Protein AF-A0A2G4IY01-F1 (afdb_monomer_lite)

pLDDT: mean 85.07, std 17.4, range [40.5, 98.69]

Foldseek 3Di:
DDDDDDDDDDDDDPPDPPPPVVVVVVVVVVVVPDPPPPPPAFDDPVVLVVVLQQQWFWWAFQPPRDIDIGGNVPAWFADPVPLGITAQKKFQQPQPQPQADPVRGTRIDGDDQQQWHRDPVRGIHGDVVRNVVDDPDLLADPRVVVVDDPVPDDPVVSVVRNVRIDGDDDPVSVVVNVVSVVSVVSNVVVCVVCVVVDPPDDPDDD

Sequence (206 aa):
MNTTLHQPARLFSAACLVGGWLVVMLLLGGLLGCSQTAVPPPRTRDQIFAERLNLPALYLTAKTHKQVVAPGSKGLFVDEATGEVCWRALACRAPNCPGRGASGEPYLFTENDLSYFAKPDNSVGFDPKRAKQQPKQVDLCPKCNEILDPATETPTQGVQHSQWVQAYVLPESLARSQSLDAELRRRVTFDRQHQMQTTPVKGPPE

Radius of gyration: 34.44 Å; chains: 1; bounding box: 72×114×75 Å

Structure (mmCIF, N/CA/C/O backbone):
data_AF-A0A2G4IY01-F1
#
_entry.id   AF-A0A2G4IY01-F1
#
loop_
_atom_site.group_PDB
_atom_site.id
_atom_site.type_symbol
_atom_site.label_atom_id
_atom_site.label_alt_id
_atom_site.label_comp_id
_atom_site.label_asym_id
_atom_site.label_entity_id
_atom_site.label_seq_id
_atom_site.pdbx_PDB_ins_code
_atom_site.Cartn_x
_atom_site.Cartn_y
_atom_site.Cartn_z
_atom_site.occupancy
_atom_site.B_iso_or_equiv
_atom_site.auth_seq_id
_atom_site.auth_comp_id
_atom_site.auth_asym_id
_atom_site.auth_atom_id
_atom_site.pdbx_PDB_model_num
ATOM 1 N N . MET A 1 1 ? 30.187 -80.606 -30.289 1.00 49.50 1 MET A N 1
ATOM 2 C CA . MET A 1 1 ? 30.361 -80.827 -31.738 1.00 49.50 1 MET A CA 1
ATOM 3 C C . MET A 1 1 ? 29.474 -79.842 -32.479 1.00 49.50 1 MET A C 1
ATOM 5 O O . MET A 1 1 ? 28.273 -80.046 -32.520 1.00 49.50 1 MET A O 1
ATOM 9 N N . ASN A 1 2 ? 30.041 -78.743 -32.967 1.00 40.50 2 ASN A N 1
ATOM 10 C CA . ASN A 1 2 ? 29.717 -78.208 -34.283 1.00 40.50 2 ASN A CA 1
ATOM 11 C C . ASN A 1 2 ? 30.759 -77.156 -34.649 1.00 40.50 2 ASN A C 1
ATOM 13 O O . ASN A 1 2 ? 31.241 -76.393 -33.817 1.00 40.50 2 ASN A O 1
ATOM 17 N N . THR A 1 3 ? 31.165 -77.278 -35.895 1.00 50.84 3 THR A N 1
ATOM 18 C CA . THR A 1 3 ? 32.397 -76.826 -36.521 1.00 50.84 3 THR A CA 1
ATOM 19 C C . THR A 1 3 ? 32.176 -75.470 -37.198 1.00 50.84 3 THR A C 1
ATOM 21 O O . THR A 1 3 ? 31.036 -75.037 -37.343 1.00 50.84 3 THR A O 1
ATOM 24 N N . THR A 1 4 ? 33.263 -74.895 -37.728 1.00 45.91 4 THR A N 1
ATOM 25 C CA . THR A 1 4 ? 33.338 -73.878 -38.808 1.00 45.91 4 THR A CA 1
ATOM 26 C C . THR A 1 4 ? 33.059 -72.414 -38.420 1.00 45.91 4 THR A C 1
ATOM 28 O O . THR A 1 4 ? 32.187 -72.139 -37.615 1.00 45.91 4 THR A O 1
ATOM 31 N N . LEU A 1 5 ? 33.760 -71.396 -38.934 1.00 48.34 5 LEU A N 1
ATOM 32 C CA . LEU A 1 5 ? 34.831 -71.313 -39.935 1.00 48.34 5 LEU A CA 1
ATOM 33 C C . LEU A 1 5 ? 35.613 -70.003 -39.699 1.00 48.34 5 LEU A C 1
ATOM 35 O O . LEU A 1 5 ? 35.019 -68.968 -39.404 1.00 48.34 5 LEU A O 1
ATOM 39 N N . HIS A 1 6 ? 36.931 -70.041 -39.885 1.00 49.09 6 HIS A N 1
ATOM 40 C CA . HIS A 1 6 ? 37.782 -68.858 -40.015 1.00 49.09 6 HIS A CA 1
ATOM 41 C C . HIS A 1 6 ? 37.530 -68.124 -41.341 1.00 49.09 6 HIS A C 1
ATOM 43 O O . HIS A 1 6 ? 37.430 -68.760 -42.389 1.00 49.09 6 HIS A O 1
ATOM 49 N N . GLN A 1 7 ? 37.596 -66.792 -41.309 1.00 52.75 7 GLN A N 1
ATOM 50 C CA . GLN A 1 7 ? 37.936 -65.969 -42.472 1.00 52.75 7 GLN A CA 1
ATOM 51 C C . GLN A 1 7 ? 38.841 -64.801 -42.035 1.00 52.75 7 GLN A C 1
ATOM 53 O O . GLN A 1 7 ? 38.457 -64.050 -41.138 1.00 52.75 7 GLN A O 1
ATOM 58 N N . PRO A 1 8 ? 40.043 -64.641 -42.624 1.00 66.19 8 PRO A N 1
ATOM 59 C CA . PRO A 1 8 ? 40.889 -63.472 -42.420 1.00 66.19 8 PRO A CA 1
ATOM 60 C C . PRO A 1 8 ? 40.878 -62.519 -43.632 1.00 66.19 8 PRO A C 1
ATOM 62 O O . PRO A 1 8 ? 40.515 -62.899 -44.745 1.00 66.19 8 PRO A O 1
ATOM 65 N N . ALA A 1 9 ? 41.426 -61.321 -43.394 1.00 51.03 9 ALA A N 1
ATOM 66 C CA . ALA A 1 9 ? 41.715 -60.233 -44.338 1.00 51.03 9 ALA A CA 1
ATOM 67 C C . ALA A 1 9 ? 40.499 -59.335 -44.678 1.00 51.03 9 ALA A C 1
ATOM 69 O O . ALA A 1 9 ? 39.393 -59.807 -44.879 1.00 51.03 9 ALA A O 1
ATOM 70 N N . ARG A 1 10 ? 40.620 -58.007 -44.780 1.00 48.84 10 ARG A N 1
ATOM 71 C CA . ARG A 1 10 ? 41.709 -57.227 -45.381 1.00 48.84 10 ARG A CA 1
ATOM 72 C C . ARG A 1 10 ? 41.849 -55.856 -44.707 1.00 48.84 10 ARG A C 1
ATOM 74 O O . ARG A 1 10 ? 40.867 -55.144 -44.529 1.00 48.84 10 ARG A O 1
ATOM 81 N N . LEU A 1 11 ? 43.091 -55.482 -44.405 1.00 53.94 11 LEU A N 1
ATOM 82 C CA . LEU A 1 11 ? 43.501 -54.106 -44.118 1.00 53.94 11 LEU A CA 1
ATOM 83 C C . LEU A 1 11 ? 43.433 -53.290 -45.416 1.00 53.94 11 LEU A C 1
ATOM 85 O O . LEU A 1 11 ? 44.256 -53.484 -46.308 1.00 53.94 11 LEU A O 1
ATOM 89 N N . PHE A 1 12 ? 42.464 -52.381 -45.519 1.00 47.88 12 PHE A N 1
ATOM 90 C CA . PHE A 1 12 ? 42.494 -51.314 -46.516 1.00 47.88 12 PHE A CA 1
ATOM 91 C C . PHE A 1 12 ? 43.109 -50.064 -45.893 1.00 47.88 12 PHE A C 1
ATOM 93 O O . PHE A 1 12 ? 42.542 -49.430 -45.006 1.00 47.88 12 PHE A O 1
ATOM 100 N N . SER A 1 13 ? 44.307 -49.746 -46.377 1.00 53.62 13 SER A N 1
ATOM 101 C CA . SER A 1 13 ? 45.005 -48.491 -46.146 1.00 53.62 13 SER A CA 1
ATOM 102 C C . SER A 1 13 ? 44.251 -47.371 -46.869 1.00 53.62 13 SER A C 1
ATOM 104 O O . SER A 1 13 ? 44.221 -47.335 -48.097 1.00 53.62 13 SER A O 1
ATOM 106 N N . ALA A 1 14 ? 43.611 -46.482 -46.110 1.00 50.78 14 ALA A N 1
ATOM 107 C CA . ALA A 1 14 ? 42.937 -45.283 -46.612 1.00 50.78 14 ALA A CA 1
ATOM 108 C C . ALA A 1 14 ? 43.600 -44.019 -46.036 1.00 50.78 14 ALA A C 1
ATOM 110 O O . ALA A 1 14 ? 42.946 -43.126 -45.507 1.00 50.78 14 ALA A O 1
ATOM 111 N N . ALA A 1 15 ? 44.927 -43.948 -46.113 1.00 54.09 15 ALA A N 1
ATOM 112 C CA . ALA A 1 15 ? 45.677 -42.736 -45.821 1.00 54.09 15 ALA A CA 1
ATOM 113 C C . ALA A 1 15 ? 45.939 -41.995 -47.138 1.00 54.09 15 ALA A C 1
ATOM 115 O O . ALA A 1 15 ? 46.940 -42.279 -47.778 1.00 54.09 15 ALA A O 1
ATOM 116 N N . CYS A 1 16 ? 45.020 -41.114 -47.570 1.00 51.22 16 CYS A N 1
ATOM 117 C CA . CYS A 1 16 ? 45.339 -39.988 -48.479 1.00 51.22 16 CYS A CA 1
ATOM 118 C C . CYS A 1 16 ? 44.182 -39.014 -48.808 1.00 51.22 16 CYS A C 1
ATOM 120 O O . CYS A 1 16 ? 44.379 -38.119 -49.623 1.00 51.22 16 CYS A O 1
ATOM 122 N N . LEU A 1 17 ? 42.995 -39.108 -48.191 1.00 50.09 17 LEU A N 1
ATOM 123 C CA . LEU A 1 17 ? 41.853 -38.224 -48.518 1.00 50.09 17 LEU A CA 1
ATOM 124 C C . LEU A 1 17 ? 41.281 -37.443 -47.319 1.00 50.09 17 LEU A C 1
ATOM 126 O O . LEU A 1 17 ? 40.127 -37.036 -47.341 1.00 50.09 17 LEU A O 1
ATOM 130 N N . VAL A 1 18 ? 42.069 -37.207 -46.264 1.00 52.47 18 VAL A N 1
ATOM 131 C CA . VAL A 1 18 ? 41.585 -36.500 -45.052 1.00 52.47 18 VAL A CA 1
ATOM 132 C C . VAL A 1 18 ? 42.008 -35.017 -45.013 1.00 52.47 18 VAL A C 1
ATOM 134 O O . VAL A 1 18 ? 41.434 -34.226 -44.273 1.00 52.47 18 VAL A O 1
ATOM 137 N N . GLY A 1 19 ? 42.962 -34.591 -45.853 1.00 50.03 19 GLY A N 1
ATOM 138 C CA . GLY A 1 19 ? 43.521 -33.230 -45.795 1.00 50.03 19 GLY A CA 1
ATOM 139 C C . GLY A 1 19 ? 42.676 -32.126 -46.448 1.00 50.03 19 GLY A C 1
ATOM 140 O O . GLY A 1 19 ? 42.731 -30.982 -46.011 1.00 50.03 19 GLY A O 1
ATOM 141 N N . GLY A 1 20 ? 41.880 -32.444 -47.477 1.00 49.69 20 GLY A N 1
ATOM 142 C CA . GLY A 1 20 ? 41.134 -31.430 -48.243 1.00 49.69 20 GLY A CA 1
ATOM 143 C C . GLY A 1 20 ? 39.800 -31.008 -47.617 1.00 49.69 20 GLY A C 1
ATOM 144 O O . GLY A 1 20 ? 39.418 -29.843 -47.688 1.00 49.69 20 GLY A O 1
ATOM 145 N N . TRP A 1 21 ? 39.099 -31.934 -46.956 1.00 51.41 21 TRP A N 1
ATOM 146 C CA . TRP A 1 21 ? 37.766 -31.679 -46.390 1.00 51.41 21 TRP A CA 1
ATOM 147 C C . TRP A 1 21 ? 37.794 -30.836 -45.108 1.00 51.41 21 TRP A C 1
ATOM 149 O O . TRP A 1 21 ? 36.857 -30.085 -44.844 1.00 51.41 21 TRP A O 1
ATOM 159 N N . LEU A 1 22 ? 38.886 -30.902 -44.341 1.00 53.09 22 LEU A N 1
ATOM 160 C CA . LEU A 1 22 ? 39.046 -30.146 -43.096 1.00 53.09 22 LEU A CA 1
ATOM 161 C C . LEU A 1 22 ? 39.216 -28.637 -43.354 1.00 53.09 22 LEU A C 1
ATOM 163 O O . LEU A 1 22 ? 38.672 -27.825 -42.611 1.00 53.09 22 LEU A O 1
ATOM 167 N N . VAL A 1 23 ? 39.880 -28.258 -44.453 1.00 56.22 23 VAL A N 1
ATOM 168 C CA . VAL A 1 23 ? 40.052 -26.850 -44.859 1.00 56.22 23 VAL A CA 1
ATOM 169 C C . VAL A 1 23 ? 38.743 -26.255 -45.398 1.00 56.22 23 VAL A C 1
ATOM 171 O O . VAL A 1 23 ? 38.414 -25.113 -45.086 1.00 56.22 23 VAL A O 1
ATOM 174 N N . VAL A 1 24 ? 37.948 -27.036 -46.140 1.00 56.22 24 VAL A N 1
ATOM 175 C CA . VAL A 1 24 ? 36.640 -26.587 -46.657 1.00 56.22 24 VAL A CA 1
ATOM 176 C C . VAL A 1 24 ? 35.606 -26.434 -45.529 1.00 56.22 24 VAL A C 1
ATOM 178 O O . VAL A 1 24 ? 34.878 -25.444 -45.509 1.00 56.22 24 VAL A O 1
ATOM 181 N N . MET A 1 25 ? 35.583 -27.335 -44.539 1.00 56.03 25 MET A N 1
ATOM 182 C CA . MET A 1 25 ? 34.698 -27.209 -43.367 1.00 56.03 25 MET A CA 1
ATOM 183 C C . MET A 1 25 ? 35.079 -26.035 -42.443 1.00 56.03 25 MET A C 1
ATOM 185 O O . MET A 1 25 ? 34.190 -25.379 -41.901 1.00 56.03 25 MET A O 1
ATOM 189 N N . LEU A 1 26 ? 36.371 -25.706 -42.307 1.00 55.06 26 LEU A N 1
ATOM 190 C CA . LEU A 1 26 ? 36.831 -24.520 -41.565 1.00 55.06 26 LEU A CA 1
ATOM 191 C C . LEU A 1 26 ? 36.466 -23.198 -42.265 1.00 55.06 26 LEU A C 1
ATOM 193 O O . LEU A 1 26 ? 36.138 -22.226 -41.587 1.00 55.06 26 LEU A O 1
ATOM 197 N N . LEU A 1 27 ? 36.462 -23.160 -43.603 1.00 54.56 27 LEU A N 1
ATOM 198 C CA . LEU A 1 27 ? 36.065 -21.973 -44.372 1.00 54.56 27 LEU A CA 1
ATOM 199 C C . LEU A 1 27 ? 34.539 -21.769 -44.427 1.00 54.56 27 LEU A C 1
ATOM 201 O O . LEU A 1 27 ? 34.086 -20.627 -44.382 1.00 54.56 27 LEU A O 1
ATOM 205 N N . LEU A 1 28 ? 33.732 -22.838 -44.454 1.00 54.72 28 LEU A N 1
ATOM 206 C CA . LEU A 1 28 ? 32.264 -22.724 -44.388 1.00 54.72 28 LEU A CA 1
ATOM 207 C C . LEU A 1 28 ? 31.730 -22.458 -42.968 1.00 54.72 28 LEU A C 1
ATOM 209 O O . LEU A 1 28 ? 30.714 -21.779 -42.824 1.00 54.72 28 LEU A O 1
ATOM 213 N N . GLY A 1 29 ? 32.421 -22.914 -41.916 1.00 54.94 29 GLY A N 1
ATOM 214 C CA . GLY A 1 29 ? 32.045 -22.627 -40.524 1.00 54.94 29 GLY A CA 1
ATOM 215 C C . GLY A 1 29 ? 32.185 -21.150 -40.122 1.00 54.94 29 GLY A C 1
ATOM 216 O O . GLY A 1 29 ? 31.476 -20.691 -39.229 1.00 54.94 29 GLY A O 1
ATOM 217 N N . GLY A 1 30 ? 33.043 -20.384 -40.808 1.00 55.47 30 GLY A N 1
ATOM 218 C CA . GLY A 1 30 ? 33.237 -18.949 -40.564 1.00 55.47 30 GLY A CA 1
ATOM 219 C C . GLY A 1 30 ? 32.121 -18.045 -41.106 1.00 55.47 30 GLY A C 1
ATOM 220 O O . GLY A 1 30 ? 31.959 -16.931 -40.618 1.00 55.47 30 GLY A O 1
ATOM 221 N N . LEU A 1 31 ? 31.320 -18.518 -42.071 1.00 55.97 31 LEU A N 1
ATOM 222 C CA . LEU A 1 31 ? 30.225 -17.741 -42.679 1.00 55.97 31 LEU A CA 1
ATOM 223 C C . LEU A 1 31 ? 28.875 -17.909 -41.962 1.00 55.97 31 LEU A C 1
ATOM 225 O O . LEU A 1 31 ? 27.945 -17.153 -42.226 1.00 55.97 31 LEU A O 1
ATOM 229 N N . LEU A 1 32 ? 28.771 -18.861 -41.030 1.00 57.88 32 LEU A N 1
ATOM 230 C CA . LEU A 1 32 ? 27.622 -19.006 -40.124 1.00 57.88 32 LEU A CA 1
ATOM 231 C C . LEU A 1 32 ? 27.862 -18.322 -38.763 1.00 57.88 32 LEU A C 1
ATOM 233 O O . LEU A 1 32 ? 27.018 -18.384 -37.869 1.00 57.88 32 LEU A O 1
ATOM 237 N N . GLY A 1 33 ? 29.018 -17.671 -38.598 1.00 56.03 33 GLY A N 1
ATOM 238 C CA . GLY A 1 33 ? 29.401 -16.958 -37.388 1.00 56.03 33 GLY A CA 1
ATOM 239 C C . GLY A 1 33 ? 28.761 -15.575 -37.308 1.00 56.03 33 GLY A C 1
ATOM 240 O O . GLY A 1 33 ? 29.030 -14.705 -38.129 1.00 56.03 33 GLY A O 1
ATOM 241 N N . CYS A 1 34 ? 27.980 -15.366 -36.248 1.00 59.72 34 CYS A N 1
ATOM 242 C CA . CYS A 1 34 ? 27.470 -14.076 -35.786 1.00 59.72 34 CYS A CA 1
ATOM 243 C C . CYS A 1 34 ? 26.318 -13.473 -36.601 1.00 59.72 34 CYS A C 1
ATOM 245 O O . CYS A 1 34 ? 26.318 -12.278 -36.896 1.00 59.72 34 CYS A O 1
ATOM 247 N N . SER A 1 35 ? 25.230 -14.228 -36.795 1.00 58.38 35 SER A N 1
ATOM 248 C CA . SER A 1 35 ? 23.922 -13.583 -36.650 1.00 58.38 35 SER A CA 1
ATOM 249 C C . SER A 1 35 ? 23.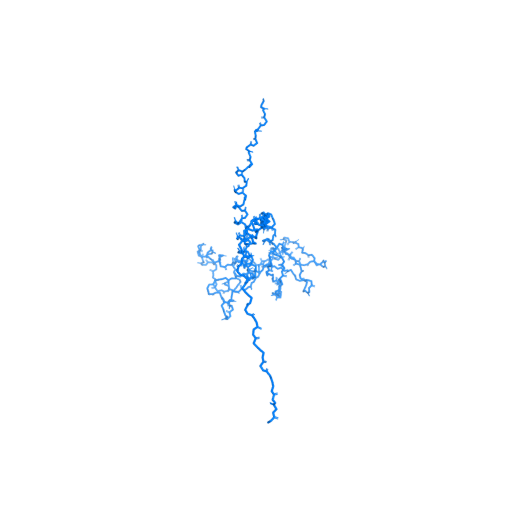850 -13.087 -35.205 1.00 58.38 35 SER A C 1
ATOM 251 O O . SER A 1 35 ? 23.478 -13.839 -34.304 1.00 58.38 35 SER A O 1
ATOM 253 N N . GLN A 1 36 ? 24.317 -11.859 -34.962 1.00 62.16 36 GLN A N 1
ATOM 254 C CA . GLN A 1 36 ? 24.047 -11.138 -33.730 1.00 62.16 36 GLN A CA 1
ATOM 255 C C . GLN A 1 36 ? 22.530 -11.174 -33.583 1.00 62.16 36 GLN A C 1
ATOM 257 O O . GLN A 1 36 ? 21.823 -10.442 -34.272 1.00 62.16 36 GLN A O 1
ATOM 262 N N . THR A 1 37 ? 22.013 -12.090 -32.764 1.00 60.25 37 THR A N 1
ATOM 263 C CA . THR A 1 37 ? 20.629 -12.041 -32.318 1.00 60.25 37 THR A CA 1
ATOM 264 C C . THR A 1 37 ? 20.522 -10.714 -31.608 1.00 60.25 37 THR A C 1
ATOM 266 O O . THR A 1 37 ? 20.992 -10.583 -30.476 1.00 60.25 37 THR A O 1
ATOM 269 N N . ALA A 1 38 ? 20.043 -9.709 -32.342 1.00 73.62 38 ALA A N 1
ATOM 270 C CA . ALA A 1 38 ? 19.909 -8.354 -31.864 1.00 73.62 38 ALA A CA 1
ATOM 271 C C . ALA A 1 38 ? 19.102 -8.452 -30.577 1.00 73.62 38 ALA A C 1
ATOM 273 O O . ALA A 1 38 ? 17.935 -8.848 -30.600 1.00 73.62 38 ALA A O 1
ATOM 274 N N . VAL A 1 39 ? 19.767 -8.207 -29.447 1.00 77.38 39 VAL A N 1
ATOM 275 C CA . VAL A 1 39 ? 19.099 -8.209 -28.152 1.00 77.38 39 VAL A CA 1
ATOM 276 C C . VAL A 1 39 ? 17.986 -7.176 -28.285 1.00 77.38 39 VAL A C 1
ATOM 278 O O . VAL A 1 39 ? 18.289 -6.026 -28.623 1.00 77.38 39 VAL A O 1
ATOM 281 N N . PRO A 1 40 ? 16.711 -7.566 -28.110 1.00 84.94 40 PRO A N 1
ATOM 282 C CA . PRO A 1 40 ? 15.622 -6.627 -28.282 1.00 84.94 40 PRO A CA 1
ATOM 283 C C . PRO A 1 40 ? 15.844 -5.441 -27.337 1.00 84.94 40 PRO A C 1
ATOM 285 O O . PRO A 1 40 ? 16.354 -5.631 -26.223 1.00 84.94 40 PRO A O 1
ATOM 288 N N . PRO A 1 41 ? 15.494 -4.217 -27.762 1.00 86.81 41 PRO A N 1
ATOM 289 C CA . PRO A 1 41 ? 15.677 -3.049 -26.921 1.00 86.81 41 PRO A CA 1
ATOM 290 C C . PRO A 1 41 ? 14.939 -3.248 -25.589 1.00 86.81 41 PRO A C 1
ATOM 292 O O . PRO A 1 41 ? 13.856 -3.845 -25.559 1.00 86.81 41 PRO A O 1
ATOM 295 N N . PRO A 1 42 ? 15.498 -2.758 -24.469 1.00 92.50 42 PRO A N 1
ATOM 296 C CA . PRO A 1 42 ? 14.820 -2.843 -23.187 1.00 92.50 42 PRO A CA 1
ATOM 297 C C . PRO A 1 42 ? 13.477 -2.106 -23.246 1.00 92.50 42 PRO A C 1
ATOM 299 O O . PRO A 1 42 ? 13.337 -1.091 -23.942 1.00 92.50 42 PRO A O 1
ATOM 302 N N . ARG A 1 43 ? 12.511 -2.585 -22.453 1.00 96.50 43 ARG A N 1
ATOM 303 C CA . ARG A 1 43 ? 11.199 -1.943 -22.280 1.00 96.50 43 ARG A CA 1
ATOM 304 C C . ARG A 1 43 ? 11.330 -0.449 -22.001 1.00 96.50 43 ARG A C 1
ATOM 306 O O . ARG A 1 43 ? 12.332 0.019 -21.450 1.00 96.50 43 ARG A O 1
ATOM 313 N N . THR A 1 44 ? 10.316 0.314 -22.395 1.00 96.25 44 THR A N 1
ATOM 314 C CA . THR A 1 44 ? 10.304 1.759 -22.150 1.00 96.25 44 THR A CA 1
ATOM 315 C C . THR A 1 44 ? 10.145 2.066 -20.666 1.00 96.25 44 THR A C 1
ATOM 317 O O . THR A 1 44 ? 9.623 1.259 -19.894 1.00 96.25 44 THR A O 1
ATOM 320 N N . ARG A 1 45 ? 10.598 3.258 -20.257 1.00 96.69 45 ARG A N 1
ATOM 321 C CA . ARG A 1 45 ? 10.413 3.747 -18.883 1.00 96.69 45 ARG A CA 1
ATOM 322 C C . ARG A 1 45 ? 8.931 3.736 -18.498 1.00 96.69 45 ARG A C 1
ATOM 324 O O . ARG A 1 45 ? 8.598 3.259 -17.419 1.00 96.69 45 ARG A O 1
ATOM 331 N N . ASP A 1 46 ? 8.058 4.159 -19.409 1.00 96.88 46 ASP A N 1
ATOM 332 C CA . ASP A 1 46 ? 6.611 4.211 -19.184 1.00 96.88 46 ASP A CA 1
ATOM 333 C C . ASP A 1 46 ? 6.006 2.824 -18.964 1.00 96.88 46 ASP A C 1
ATOM 335 O O . ASP A 1 46 ? 5.205 2.652 -18.053 1.00 96.88 46 ASP A O 1
ATOM 339 N N . GLN A 1 47 ? 6.435 1.809 -19.724 1.00 97.94 47 GLN A N 1
ATOM 340 C CA . GLN A 1 47 ? 5.995 0.424 -19.511 1.00 97.94 47 GLN A CA 1
ATOM 341 C C . GLN A 1 47 ? 6.412 -0.097 -18.131 1.00 97.94 47 GLN A C 1
ATOM 343 O O . GLN A 1 47 ? 5.618 -0.738 -17.444 1.00 97.94 47 GLN A O 1
ATOM 348 N N . ILE A 1 48 ? 7.646 0.197 -17.710 1.00 98.25 48 ILE A N 1
ATOM 349 C CA . ILE A 1 48 ? 8.168 -0.217 -16.402 1.00 98.25 48 ILE A CA 1
ATOM 350 C C . ILE A 1 48 ? 7.397 0.477 -15.270 1.00 98.25 48 ILE A C 1
ATOM 352 O O . ILE A 1 48 ? 7.017 -0.172 -14.295 1.00 98.25 48 ILE A O 1
ATOM 356 N N . PHE A 1 49 ? 7.127 1.780 -15.393 1.00 97.75 49 PHE A N 1
ATOM 357 C CA . PHE A 1 49 ? 6.358 2.522 -14.394 1.00 97.75 49 PHE A CA 1
ATOM 358 C C . PHE A 1 49 ? 4.886 2.109 -14.359 1.00 97.75 49 PHE A C 1
ATOM 360 O O . PHE A 1 49 ? 4.341 1.933 -13.270 1.00 97.75 49 PHE A O 1
ATOM 367 N N . ALA A 1 50 ? 4.262 1.892 -15.517 1.00 98.06 50 ALA A N 1
ATOM 368 C CA . ALA A 1 50 ? 2.892 1.402 -15.603 1.00 98.06 50 ALA A CA 1
ATOM 369 C C . ALA A 1 50 ? 2.751 0.039 -14.916 1.00 98.06 50 ALA A C 1
ATOM 371 O O . ALA A 1 50 ? 1.810 -0.164 -14.150 1.00 98.06 50 ALA A O 1
ATOM 372 N N . GLU A 1 51 ? 3.700 -0.879 -15.117 1.00 98.38 51 GLU A N 1
ATOM 373 C CA . GLU A 1 51 ? 3.691 -2.154 -14.399 1.00 98.38 51 GLU A CA 1
ATOM 374 C C . GLU A 1 51 ? 3.901 -1.956 -12.896 1.00 98.38 51 GLU A C 1
ATOM 376 O O . GLU A 1 51 ? 3.171 -2.540 -12.099 1.00 98.38 51 GLU A O 1
ATOM 381 N N . ARG A 1 52 ? 4.837 -1.088 -12.491 1.00 98.06 52 ARG A N 1
ATOM 382 C CA . ARG A 1 52 ? 5.102 -0.810 -11.072 1.00 98.06 52 ARG A CA 1
ATOM 383 C C . ARG A 1 52 ? 3.861 -0.307 -10.332 1.00 98.06 52 ARG A C 1
ATOM 385 O O . ARG A 1 52 ? 3.613 -0.734 -9.208 1.00 98.06 52 ARG A O 1
ATOM 392 N N . LEU A 1 53 ? 3.091 0.585 -10.954 1.00 96.88 53 LEU A N 1
ATOM 393 C CA . LEU A 1 53 ? 1.841 1.108 -10.393 1.00 96.88 53 LEU A CA 1
ATOM 394 C C . LEU A 1 53 ? 0.750 0.034 -10.292 1.00 96.88 53 LEU A C 1
ATOM 396 O O . LEU A 1 53 ? -0.100 0.111 -9.411 1.00 96.88 53 LEU A O 1
ATOM 400 N N . ASN A 1 54 ? 0.781 -0.967 -11.173 1.00 98.25 54 ASN A N 1
ATOM 401 C CA . ASN A 1 54 ? -0.206 -2.044 -11.246 1.00 98.25 54 ASN A CA 1
ATOM 402 C C . ASN A 1 54 ? 0.207 -3.326 -10.510 1.00 98.25 54 ASN A C 1
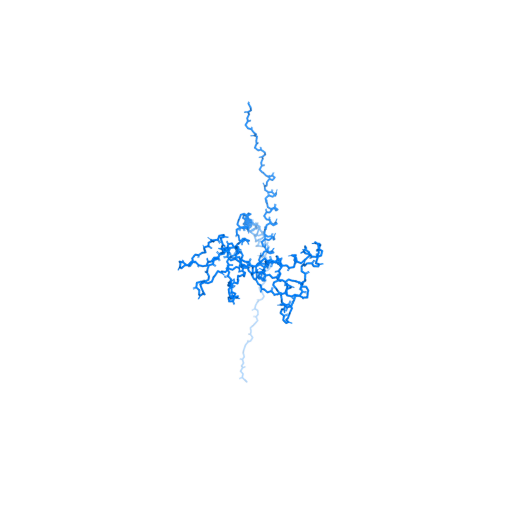ATOM 404 O O . ASN A 1 54 ? -0.536 -4.307 -10.569 1.00 98.25 54 ASN A O 1
ATOM 408 N N . LEU A 1 55 ? 1.349 -3.341 -9.808 1.00 98.56 55 LEU A N 1
ATOM 409 C CA . LEU A 1 55 ? 1.735 -4.493 -8.993 1.00 98.56 55 LEU A CA 1
ATOM 410 C C . LEU A 1 55 ? 0.609 -4.849 -8.008 1.00 98.56 55 LEU A C 1
ATOM 412 O O . LEU A 1 55 ? -0.019 -3.932 -7.465 1.00 98.56 55 LEU A O 1
ATOM 416 N N . PRO A 1 56 ? 0.352 -6.146 -7.758 1.00 98.62 56 PRO A N 1
ATOM 417 C CA . PRO A 1 56 ? -0.656 -6.565 -6.793 1.00 98.62 56 PRO A CA 1
ATOM 418 C C . PRO A 1 56 ? -0.455 -5.884 -5.435 1.00 98.62 56 PRO A C 1
ATOM 420 O O . PRO A 1 56 ? 0.663 -5.783 -4.922 1.00 98.62 56 PRO A O 1
ATOM 423 N N . ALA A 1 57 ? -1.541 -5.418 -4.837 1.00 98.50 57 ALA A N 1
ATOM 424 C CA . ALA A 1 57 ? -1.562 -4.847 -3.504 1.00 98.50 57 ALA A CA 1
ATOM 425 C C . ALA A 1 57 ? -2.651 -5.522 -2.671 1.00 98.50 57 ALA A C 1
ATOM 427 O O . ALA A 1 57 ? -3.680 -5.957 -3.194 1.00 98.50 57 ALA A O 1
ATOM 428 N N . LEU A 1 58 ? -2.405 -5.597 -1.365 1.00 98.69 58 LEU A N 1
ATOM 429 C CA . LEU A 1 58 ? -3.384 -6.083 -0.408 1.00 98.69 58 LEU A CA 1
ATOM 430 C C . LEU A 1 58 ? -4.320 -4.944 -0.004 1.00 98.69 58 LEU A C 1
ATOM 432 O O . LEU A 1 58 ? -3.870 -3.846 0.330 1.00 98.69 58 LEU A O 1
ATOM 436 N N . TYR A 1 59 ? -5.608 -5.242 0.010 1.00 98.62 59 TYR A N 1
ATOM 437 C CA . TYR A 1 59 ? -6.672 -4.398 0.522 1.00 98.62 59 TYR A CA 1
ATOM 438 C C . TYR A 1 59 ? -7.416 -5.134 1.634 1.00 98.62 59 TYR A C 1
ATOM 440 O O . TYR A 1 59 ? -7.519 -6.360 1.591 1.00 98.62 59 TYR A O 1
ATOM 448 N N . LEU A 1 60 ? -7.947 -4.396 2.608 1.00 98.56 60 LEU A N 1
ATOM 449 C CA . LEU A 1 60 ? -8.876 -4.925 3.606 1.00 98.56 60 LEU A CA 1
ATOM 450 C C . LEU A 1 60 ? -10.238 -4.247 3.441 1.00 98.56 60 LEU A C 1
ATOM 452 O O . LEU A 1 60 ? -10.317 -3.044 3.178 1.00 98.56 60 LEU A O 1
ATOM 456 N N . THR A 1 61 ? -11.313 -5.015 3.584 1.00 98.25 61 THR A N 1
ATOM 457 C CA . THR A 1 61 ? -12.669 -4.461 3.672 1.00 98.25 61 THR A CA 1
ATOM 458 C C . THR A 1 61 ? -12.849 -3.696 4.986 1.00 98.25 61 THR A C 1
ATOM 460 O O . THR A 1 61 ? -12.340 -4.100 6.033 1.00 98.25 61 THR A O 1
ATOM 463 N N . ALA A 1 62 ? -13.557 -2.567 4.935 1.00 94.88 62 ALA A N 1
ATOM 464 C CA . ALA A 1 62 ? -13.598 -1.600 6.031 1.00 94.88 62 ALA A CA 1
ATOM 465 C C . ALA A 1 62 ? -14.120 -2.156 7.372 1.00 94.88 62 ALA A C 1
ATOM 467 O O . ALA A 1 62 ? -13.671 -1.712 8.423 1.00 94.88 62 ALA A O 1
ATOM 468 N N . LYS A 1 63 ? -15.086 -3.081 7.367 1.00 94.69 63 LYS A N 1
ATOM 469 C CA . LYS A 1 63 ? -15.734 -3.592 8.588 1.00 94.69 63 LYS A CA 1
ATOM 470 C C . LYS A 1 63 ? -15.247 -4.984 8.951 1.00 94.69 63 LYS A C 1
ATOM 472 O O . LYS A 1 63 ? -14.983 -5.255 10.116 1.00 94.69 63 LYS A O 1
ATOM 477 N N . THR A 1 64 ? -15.174 -5.872 7.965 1.00 96.81 64 THR A N 1
ATOM 478 C CA . THR A 1 64 ? -14.844 -7.286 8.194 1.00 96.81 64 THR A CA 1
ATOM 479 C C . THR A 1 64 ? -13.347 -7.568 8.156 1.00 96.81 64 THR A C 1
ATOM 481 O O . THR A 1 64 ? -12.934 -8.660 8.537 1.00 96.81 64 THR A O 1
ATOM 484 N N . HIS A 1 65 ? -12.532 -6.607 7.704 1.00 96.88 65 HIS A N 1
ATOM 485 C CA . HIS A 1 65 ? -11.094 -6.777 7.474 1.00 96.88 65 HIS A CA 1
ATOM 486 C C . HIS A 1 65 ? -10.770 -7.987 6.579 1.00 96.88 65 HIS A C 1
ATOM 488 O O . HIS A 1 65 ? -9.689 -8.576 6.660 1.00 96.88 65 HIS A O 1
ATOM 494 N N . LYS A 1 66 ? -11.705 -8.366 5.699 1.00 98.00 66 LYS A N 1
ATOM 495 C CA . LYS A 1 66 ? -11.499 -9.407 4.697 1.00 98.00 66 LYS A CA 1
ATOM 496 C C . LYS A 1 66 ? -10.399 -8.947 3.747 1.00 98.00 66 LYS A C 1
ATOM 498 O O . LYS A 1 66 ? -10.447 -7.839 3.218 1.00 98.00 66 LYS A O 1
ATOM 503 N N . GLN A 1 67 ? -9.428 -9.822 3.517 1.00 98.25 67 GLN A N 1
ATOM 504 C CA . GLN A 1 67 ? -8.325 -9.579 2.596 1.00 98.25 67 GLN A CA 1
ATOM 505 C C . GLN A 1 67 ? -8.779 -9.715 1.140 1.00 98.25 67 GLN A C 1
ATOM 507 O O . GLN A 1 67 ? -9.412 -10.702 0.765 1.00 98.25 67 GLN A O 1
ATOM 512 N N . VAL A 1 68 ? -8.421 -8.732 0.317 1.00 98.38 68 VAL A N 1
ATOM 513 C CA . VAL A 1 68 ? -8.684 -8.697 -1.125 1.00 98.38 68 VAL A CA 1
ATOM 514 C C . VAL A 1 68 ? -7.405 -8.270 -1.839 1.00 98.38 68 VAL A C 1
ATOM 516 O O . VAL A 1 68 ? -6.801 -7.261 -1.484 1.00 98.38 68 VAL A O 1
ATOM 519 N N . VAL A 1 69 ? -6.977 -9.023 -2.851 1.00 98.50 69 VAL A N 1
ATOM 520 C CA . VAL A 1 69 ? -5.822 -8.657 -3.685 1.00 98.50 69 VAL A CA 1
ATOM 521 C C . VAL A 1 69 ? -6.320 -8.011 -4.973 1.00 98.50 69 VAL A C 1
ATOM 523 O O . VAL A 1 69 ? -7.174 -8.564 -5.662 1.00 98.50 69 VAL A O 1
ATOM 526 N N . ALA A 1 70 ? -5.786 -6.837 -5.301 1.00 98.38 70 ALA A N 1
ATOM 527 C CA . ALA A 1 70 ? -6.137 -6.086 -6.504 1.00 98.38 70 ALA A CA 1
ATOM 528 C C . ALA A 1 70 ? -4.915 -5.320 -7.048 1.00 98.38 70 ALA A C 1
ATOM 530 O O . ALA A 1 70 ? -3.916 -5.195 -6.336 1.00 98.38 70 ALA A O 1
ATOM 531 N N . PRO A 1 71 ? -4.952 -4.793 -8.288 1.00 98.44 71 PRO A N 1
ATOM 532 C CA . PRO A 1 71 ? -3.886 -3.926 -8.788 1.00 98.44 71 PRO A CA 1
ATOM 533 C C . PRO A 1 71 ? -3.675 -2.718 -7.867 1.00 98.44 71 PRO A C 1
ATOM 535 O O . PRO A 1 71 ? -4.644 -2.077 -7.466 1.00 98.44 71 PRO A O 1
ATOM 538 N N . GLY A 1 72 ? -2.423 -2.366 -7.563 1.00 97.25 72 GLY A N 1
ATOM 539 C CA . GLY A 1 72 ? -2.098 -1.250 -6.663 1.00 97.25 72 GLY A CA 1
ATOM 540 C C . GLY A 1 72 ? -2.583 0.125 -7.138 1.00 97.25 72 GLY A C 1
ATOM 541 O O . GLY A 1 72 ? -2.722 1.046 -6.334 1.00 97.25 72 GLY A O 1
ATOM 542 N N . SER A 1 73 ? -2.889 0.253 -8.428 1.00 97.38 73 SER A N 1
ATOM 543 C CA . SER A 1 73 ? -3.461 1.439 -9.067 1.00 97.38 73 SER A CA 1
ATOM 544 C C . SER A 1 73 ? -4.973 1.571 -8.867 1.00 97.38 73 SER A C 1
ATOM 546 O O . SER A 1 73 ? -5.534 2.611 -9.207 1.00 97.38 73 SER A O 1
ATOM 548 N N . LYS A 1 74 ? -5.651 0.544 -8.329 1.00 97.06 74 LYS A N 1
ATOM 549 C CA . LYS A 1 74 ? -7.119 0.487 -8.281 1.00 97.06 74 LYS A CA 1
ATOM 550 C C . LYS A 1 74 ? -7.742 1.556 -7.375 1.00 97.06 74 LYS A C 1
ATOM 552 O O . LYS A 1 74 ? -8.918 1.865 -7.534 1.00 97.06 74 LYS A O 1
ATOM 557 N N . GLY A 1 75 ? -6.969 2.140 -6.457 1.00 96.19 75 GLY A N 1
ATOM 558 C CA . GLY A 1 75 ? -7.492 3.090 -5.473 1.00 96.19 75 GLY A CA 1
ATOM 559 C C . GLY A 1 75 ? -8.512 2.429 -4.540 1.00 96.19 75 GLY A C 1
ATOM 560 O O . GLY A 1 75 ? -8.393 1.239 -4.253 1.00 96.19 75 GLY A O 1
ATOM 561 N N . LEU A 1 76 ? -9.492 3.195 -4.056 1.00 97.75 76 LEU A N 1
ATOM 562 C CA . LEU A 1 76 ? -10.620 2.665 -3.283 1.00 97.75 76 LEU A CA 1
ATOM 563 C C . LEU A 1 76 ? -11.652 2.029 -4.220 1.00 97.75 76 LEU A C 1
ATOM 565 O O . LEU A 1 76 ? -11.982 2.592 -5.262 1.00 97.75 76 LEU A O 1
ATOM 569 N N . PHE A 1 77 ? -12.202 0.884 -3.829 1.00 98.44 77 PHE A N 1
ATOM 570 C CA . PHE A 1 77 ? -13.258 0.193 -4.574 1.00 98.44 77 PHE A CA 1
ATOM 571 C C . PHE A 1 77 ? -14.202 -0.535 -3.615 1.00 98.44 77 PHE A C 1
ATOM 573 O O . PHE A 1 77 ? -13.897 -0.650 -2.433 1.00 98.44 77 PHE A O 1
ATOM 580 N N . VAL A 1 78 ? -15.346 -1.016 -4.100 1.00 98.50 78 VAL A N 1
ATOM 581 C CA . VAL A 1 78 ? -16.271 -1.839 -3.306 1.00 98.50 78 VAL A CA 1
ATOM 582 C C . VAL A 1 78 ? -16.008 -3.315 -3.609 1.00 98.50 78 VAL A C 1
ATOM 584 O O . VAL A 1 78 ? -15.956 -3.696 -4.777 1.00 98.50 78 VAL A O 1
ATOM 587 N N . ASP A 1 79 ? -15.815 -4.146 -2.582 1.00 98.25 79 ASP A N 1
ATOM 588 C CA . ASP A 1 79 ? -15.763 -5.605 -2.744 1.00 98.25 79 ASP A CA 1
ATOM 589 C C . ASP A 1 79 ? -17.162 -6.127 -3.071 1.00 98.25 79 ASP A C 1
ATOM 591 O O . ASP A 1 79 ? -18.079 -6.003 -2.263 1.00 98.25 79 ASP A O 1
ATOM 595 N N . GLU A 1 80 ? -17.322 -6.743 -4.239 1.00 97.00 80 GLU A N 1
ATOM 596 C CA . GLU A 1 80 ? -18.623 -7.199 -4.747 1.00 97.00 80 GLU A CA 1
ATOM 597 C C . GLU A 1 80 ? -19.305 -8.213 -3.819 1.00 97.00 80 GLU A C 1
ATOM 599 O O . GLU A 1 80 ? -20.529 -8.258 -3.737 1.00 97.00 80 GLU A O 1
ATOM 604 N N . ALA A 1 81 ? -18.520 -9.015 -3.096 1.00 96.81 81 ALA A N 1
ATOM 605 C CA . ALA A 1 81 ? -19.051 -10.052 -2.219 1.00 96.81 81 ALA A CA 1
ATOM 606 C C . ALA A 1 81 ? -19.568 -9.513 -0.877 1.00 96.81 81 ALA A C 1
ATOM 608 O O . ALA A 1 81 ? -20.494 -10.087 -0.308 1.00 96.81 81 ALA A O 1
ATOM 609 N N . THR A 1 82 ? -18.957 -8.455 -0.341 1.00 97.19 82 THR A N 1
ATOM 610 C CA . THR A 1 82 ? -19.316 -7.901 0.979 1.00 97.19 82 THR A CA 1
ATOM 611 C C . THR A 1 82 ? -20.084 -6.585 0.893 1.00 97.19 82 THR A C 1
ATOM 613 O O . THR A 1 82 ? -20.722 -6.189 1.867 1.00 97.19 82 THR A O 1
ATOM 616 N N . GLY A 1 83 ? -20.029 -5.888 -0.245 1.00 97.81 83 GLY A N 1
ATOM 617 C CA . GLY A 1 83 ? -20.546 -4.526 -0.381 1.00 97.81 83 GLY A CA 1
ATOM 618 C C . GLY A 1 83 ? -19.770 -3.504 0.460 1.00 97.81 83 GLY A C 1
ATOM 619 O O . GLY A 1 83 ? -20.265 -2.408 0.720 1.00 97.81 83 GLY A O 1
ATOM 620 N N . GLU A 1 84 ? -18.571 -3.849 0.935 1.00 98.12 84 GLU A N 1
ATOM 621 C CA . GLU A 1 84 ? -17.732 -2.974 1.750 1.00 98.12 84 GLU A CA 1
ATOM 622 C C . GLU A 1 84 ? -16.700 -2.234 0.898 1.00 98.12 84 GLU A C 1
ATOM 624 O O . GLU A 1 84 ? -16.186 -2.763 -0.085 1.00 98.12 84 GLU A O 1
ATOM 629 N N . VAL A 1 85 ? -16.340 -1.016 1.313 1.00 98.25 85 VAL A N 1
ATOM 630 C CA . VAL A 1 85 ? -15.197 -0.311 0.721 1.00 98.25 85 VAL A CA 1
ATOM 631 C C . VAL A 1 85 ? -13.910 -1.042 1.106 1.00 98.25 85 VAL A C 1
ATOM 633 O O . VAL A 1 85 ? -13.658 -1.296 2.285 1.00 98.25 85 VAL A O 1
ATOM 636 N N . CYS A 1 86 ? -13.099 -1.356 0.105 1.00 98.38 86 CYS A N 1
ATOM 637 C CA . CYS A 1 86 ? -11.749 -1.867 0.234 1.00 98.38 86 CYS A CA 1
ATOM 638 C C . CYS A 1 86 ? -10.749 -0.720 0.333 1.00 98.38 86 CYS A C 1
ATOM 640 O O . CYS A 1 86 ? -10.661 0.138 -0.548 1.00 98.38 86 CYS A O 1
ATOM 642 N N . TRP A 1 87 ? -9.940 -0.771 1.383 1.00 97.94 87 TRP A N 1
ATOM 643 C CA . TRP A 1 87 ? -8.864 0.169 1.661 1.00 97.94 87 TRP A CA 1
ATOM 644 C C . TRP A 1 87 ? -7.531 -0.535 1.531 1.00 97.94 87 TRP A C 1
ATOM 646 O O . TRP A 1 87 ? -7.416 -1.715 1.858 1.00 97.94 87 TRP A O 1
ATOM 656 N N . ARG A 1 88 ? -6.510 0.176 1.055 1.00 97.75 88 ARG A N 1
ATOM 657 C CA . ARG A 1 88 ? -5.173 -0.406 0.957 1.00 97.75 88 ARG A CA 1
ATOM 658 C C . ARG A 1 88 ? -4.689 -0.791 2.354 1.00 97.75 88 ARG A C 1
ATOM 660 O O . ARG A 1 88 ? -4.757 0.020 3.272 1.00 97.75 88 ARG A O 1
ATOM 667 N N . ALA A 1 89 ? -4.203 -2.019 2.500 1.00 98.19 89 ALA A N 1
ATOM 668 C CA . ALA A 1 89 ? -3.724 -2.515 3.777 1.00 98.19 89 ALA A CA 1
ATOM 669 C C . ALA A 1 89 ? -2.472 -1.744 4.210 1.00 98.19 89 ALA A C 1
ATOM 671 O O . ALA A 1 89 ? -1.505 -1.601 3.452 1.00 98.19 89 ALA A O 1
ATOM 672 N N . LEU A 1 90 ? -2.486 -1.286 5.452 1.00 97.44 90 LEU A N 1
ATOM 673 C CA . LEU A 1 90 ? -1.336 -0.762 6.166 1.00 97.44 90 LEU A CA 1
ATOM 674 C C . LEU A 1 90 ? -0.778 -1.855 7.071 1.00 97.44 90 LEU A C 1
ATOM 676 O O . LEU A 1 90 ? -1.492 -2.754 7.510 1.00 97.44 90 LEU A O 1
ATOM 680 N N . ALA A 1 91 ? 0.512 -1.770 7.348 1.00 97.75 91 ALA A N 1
ATOM 681 C CA . ALA A 1 91 ? 1.235 -2.664 8.225 1.00 97.75 91 ALA A CA 1
ATOM 682 C C . ALA A 1 91 ? 1.923 -1.850 9.313 1.00 97.75 91 ALA A C 1
ATOM 684 O O . ALA A 1 91 ? 2.753 -0.988 9.019 1.00 97.75 91 ALA A O 1
ATO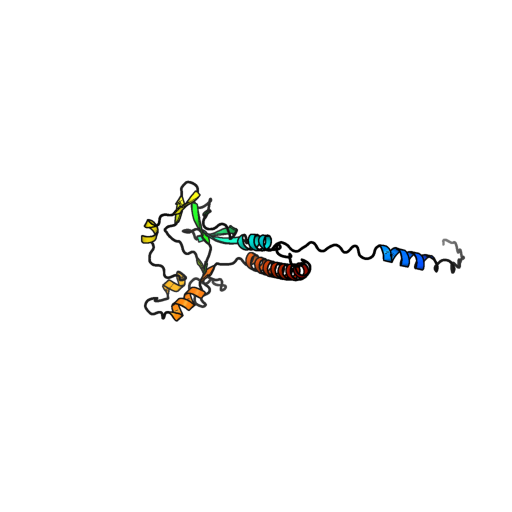M 685 N N . CYS A 1 92 ? 1.621 -2.162 10.570 1.00 97.31 92 CYS A N 1
ATOM 686 C CA . CYS A 1 92 ? 2.378 -1.646 11.697 1.00 97.31 92 CYS A CA 1
ATOM 687 C C . CYS A 1 92 ? 3.598 -2.531 11.951 1.00 97.31 92 CYS A C 1
ATOM 689 O O . CYS A 1 92 ? 3.478 -3.718 12.262 1.00 97.31 92 CYS A O 1
ATOM 691 N N . ARG A 1 93 ? 4.780 -1.925 11.853 1.00 96.69 93 ARG A N 1
ATOM 692 C CA . ARG A 1 93 ? 6.076 -2.570 12.084 1.00 96.69 93 ARG A CA 1
ATOM 693 C C . ARG A 1 93 ? 6.717 -2.174 13.410 1.00 96.69 93 ARG A C 1
ATOM 695 O O . ARG A 1 93 ? 7.889 -2.482 13.621 1.00 96.69 93 ARG A O 1
ATOM 702 N N . ALA A 1 94 ? 5.964 -1.535 14.307 1.00 95.50 94 ALA A N 1
ATOM 703 C CA . ALA A 1 94 ? 6.462 -1.196 15.632 1.00 95.50 94 ALA A CA 1
ATOM 704 C C . ALA A 1 94 ? 6.968 -2.476 16.330 1.00 95.50 94 ALA A C 1
ATOM 706 O O . ALA A 1 94 ? 6.289 -3.514 16.264 1.00 95.50 94 ALA A O 1
ATOM 707 N N . PRO A 1 95 ? 8.155 -2.457 16.964 1.00 94.19 95 PRO A N 1
ATOM 708 C CA . PRO A 1 95 ? 8.720 -3.646 17.603 1.00 94.19 95 PRO A CA 1
ATOM 709 C C . PRO A 1 95 ? 7.765 -4.273 18.623 1.00 94.19 95 PRO A C 1
ATOM 711 O O . PRO A 1 95 ? 7.548 -5.479 18.593 1.00 94.19 95 PRO A O 1
ATOM 714 N N . ASN A 1 96 ? 7.102 -3.428 19.419 1.00 94.00 96 ASN A N 1
ATOM 715 C CA . ASN A 1 96 ? 6.221 -3.829 20.517 1.00 94.00 96 ASN A CA 1
ATOM 716 C C . ASN A 1 96 ? 4.729 -3.641 20.187 1.00 94.00 96 ASN A C 1
ATOM 718 O O . ASN A 1 96 ? 3.932 -3.371 21.080 1.00 94.00 96 ASN A O 1
ATOM 722 N N . CYS A 1 97 ? 4.336 -3.712 18.909 1.00 96.12 97 CYS A N 1
ATOM 723 C CA . CYS A 1 97 ? 2.925 -3.591 18.531 1.00 96.12 97 CYS A CA 1
ATOM 724 C C . CYS A 1 97 ? 2.093 -4.724 19.167 1.00 96.12 97 CYS A C 1
ATOM 726 O O . CYS A 1 97 ? 2.359 -5.887 18.850 1.00 96.12 97 CYS A O 1
ATOM 728 N N . PRO A 1 98 ? 1.046 -4.427 19.964 1.00 96.25 98 PRO A N 1
ATOM 729 C CA . PRO A 1 98 ? 0.189 -5.460 20.557 1.00 96.25 98 PRO A CA 1
ATOM 730 C C . PRO A 1 98 ? -0.565 -6.307 19.526 1.00 96.25 98 PRO A C 1
ATOM 732 O O . PRO A 1 98 ? -0.979 -7.421 19.819 1.00 96.25 98 PRO A O 1
ATOM 735 N N . GLY A 1 99 ? -0.758 -5.780 18.313 1.00 96.12 99 GLY A N 1
ATOM 736 C CA . GLY A 1 99 ? -1.413 -6.491 17.216 1.00 96.12 99 GLY A CA 1
ATOM 737 C C . GLY A 1 99 ? -0.494 -7.408 16.408 1.00 96.12 99 GLY A C 1
ATOM 738 O O . GLY A 1 99 ? -0.947 -7.978 15.417 1.00 96.12 99 GLY A O 1
ATOM 739 N N . ARG A 1 100 ? 0.800 -7.494 16.743 1.00 96.56 100 ARG A N 1
ATOM 740 C CA . ARG A 1 100 ? 1.760 -8.326 16.006 1.00 96.56 100 ARG A CA 1
ATOM 741 C C . ARG A 1 100 ? 1.347 -9.803 16.086 1.00 96.56 100 ARG A C 1
ATOM 743 O O . ARG A 1 100 ? 0.930 -10.278 17.140 1.00 96.56 100 ARG A O 1
ATOM 750 N N . GLY A 1 101 ? 1.471 -10.520 14.970 1.00 94.31 101 GLY A N 1
ATOM 751 C CA . GLY A 1 101 ? 1.188 -11.953 14.899 1.00 94.31 101 GLY A CA 1
ATOM 752 C C . GLY A 1 101 ? 2.137 -12.778 15.772 1.00 94.31 101 GLY A C 1
ATOM 753 O O . GLY A 1 101 ? 3.252 -12.350 16.077 1.00 94.31 101 GLY A O 1
ATOM 754 N N . ALA A 1 102 ? 1.710 -13.985 16.156 1.00 94.50 102 ALA A N 1
ATOM 755 C CA . ALA A 1 102 ? 2.497 -14.881 17.008 1.00 94.50 102 ALA A CA 1
ATOM 756 C C . ALA A 1 102 ? 3.846 -15.285 16.383 1.00 94.50 102 ALA A C 1
ATOM 758 O O . ALA A 1 102 ? 4.804 -15.550 17.106 1.00 94.50 102 ALA A O 1
ATOM 759 N N . SER A 1 103 ? 3.942 -15.298 15.051 1.00 94.25 103 SER A N 1
ATOM 760 C CA . SER A 1 103 ? 5.177 -15.587 14.315 1.00 94.25 103 SER A CA 1
ATOM 761 C C . SER A 1 103 ? 5.929 -14.313 13.901 1.00 94.25 103 SER A C 1
ATOM 763 O O . SER A 1 103 ? 6.890 -14.366 13.135 1.00 94.25 103 SER A O 1
ATOM 765 N N . GLY A 1 104 ? 5.546 -13.162 14.463 1.00 94.56 104 GLY A N 1
ATOM 766 C CA . GLY A 1 104 ? 6.226 -11.883 14.287 1.00 94.56 104 GLY A CA 1
ATOM 767 C C . GLY A 1 104 ? 5.721 -11.045 13.113 1.00 94.56 104 GLY A C 1
ATOM 768 O O . GLY A 1 104 ? 6.286 -9.973 12.871 1.00 94.56 104 GLY A O 1
ATOM 769 N N . GLU A 1 105 ? 4.675 -11.484 12.411 1.00 95.69 105 GLU A N 1
ATOM 770 C CA . GLU A 1 105 ? 4.068 -10.757 11.297 1.00 95.69 105 GLU A CA 1
ATOM 771 C C . GLU A 1 105 ? 3.530 -9.392 11.740 1.00 95.69 105 GLU A C 1
ATOM 7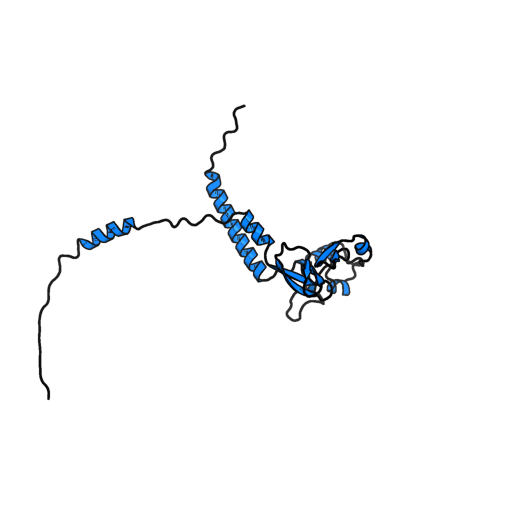73 O O . GLU A 1 105 ? 2.989 -9.264 12.843 1.00 95.69 105 GLU A O 1
ATOM 778 N N . PRO A 1 106 ? 3.648 -8.350 10.897 1.00 97.31 106 PRO A N 1
ATOM 779 C CA . PRO A 1 106 ? 3.122 -7.038 11.240 1.00 97.31 106 PRO A CA 1
ATOM 780 C C . PRO A 1 106 ? 1.600 -7.079 11.407 1.00 97.31 106 PRO A C 1
ATOM 782 O O . PRO A 1 106 ? 0.903 -7.800 10.693 1.00 97.31 106 PRO A O 1
ATOM 785 N N . TYR A 1 107 ? 1.081 -6.238 12.300 1.00 97.75 107 TYR A N 1
ATOM 786 C CA . TYR A 1 107 ? -0.360 -6.020 12.402 1.00 97.75 107 TYR A CA 1
ATOM 787 C C . TYR A 1 107 ? -0.863 -5.320 11.139 1.00 97.75 107 TYR A C 1
ATOM 789 O O . TYR A 1 107 ? -0.362 -4.241 10.802 1.00 97.75 107 TYR A O 1
ATOM 797 N N . LEU A 1 108 ? -1.840 -5.919 10.461 1.00 97.50 108 LEU A N 1
ATOM 798 C CA . LEU A 1 108 ? -2.465 -5.344 9.275 1.00 97.50 108 LEU A CA 1
ATOM 799 C C . LEU A 1 108 ? -3.764 -4.632 9.643 1.00 97.50 108 LEU A C 1
ATOM 801 O O . LEU A 1 108 ? -4.580 -5.168 10.390 1.00 97.50 108 LEU A O 1
ATOM 805 N N . PHE A 1 109 ? -3.958 -3.432 9.108 1.00 96.94 109 PHE A N 1
ATOM 806 C CA . PHE A 1 109 ? -5.149 -2.619 9.351 1.00 96.94 109 PHE A CA 1
ATOM 807 C C . PHE A 1 109 ? -5.395 -1.638 8.200 1.00 96.94 109 PHE A C 1
ATOM 809 O O . PHE A 1 109 ? -4.627 -1.592 7.238 1.00 96.94 109 PHE A O 1
ATOM 816 N N . THR A 1 110 ? -6.468 -0.858 8.294 1.00 95.12 110 THR A N 1
ATOM 817 C CA . THR A 1 110 ? -6.803 0.215 7.352 1.00 95.12 110 THR A CA 1
ATOM 818 C C . THR A 1 110 ? -7.160 1.495 8.096 1.00 95.12 110 THR A C 1
ATOM 820 O O . THR A 1 110 ? -7.696 1.459 9.204 1.00 95.12 110 THR A O 1
ATOM 823 N N . GLU A 1 111 ? -6.878 2.634 7.471 1.00 90.69 111 GLU A N 1
ATOM 824 C CA . GLU A 1 111 ? -7.347 3.951 7.912 1.00 90.69 111 GLU A CA 1
ATOM 825 C C . GLU A 1 111 ? -8.670 4.248 7.209 1.00 90.69 111 GLU A C 1
ATOM 827 O O . GLU A 1 111 ? -8.718 4.814 6.118 1.00 90.69 111 GLU A O 1
ATOM 832 N N . ASN A 1 112 ? -9.760 3.775 7.808 1.00 90.69 112 ASN A N 1
ATOM 833 C CA . ASN A 1 112 ? -11.090 3.925 7.231 1.00 90.69 112 ASN A CA 1
ATOM 834 C C . ASN A 1 112 ? -11.576 5.371 7.401 1.00 90.69 112 ASN A C 1
ATOM 836 O O . ASN A 1 112 ? -12.153 5.706 8.436 1.00 90.69 112 ASN A O 1
ATOM 840 N N . ASP A 1 113 ? -11.390 6.217 6.389 1.00 91.56 113 ASP A N 1
ATOM 841 C CA . ASP A 1 113 ? -12.020 7.538 6.361 1.00 91.56 113 ASP A CA 1
ATOM 842 C C . ASP A 1 113 ? -13.531 7.387 6.118 1.00 91.56 113 ASP A C 1
ATOM 844 O O . ASP A 1 113 ? -13.992 6.926 5.067 1.00 91.56 113 ASP A O 1
ATOM 848 N N . LEU A 1 114 ? -14.315 7.790 7.124 1.00 92.12 114 LEU A N 1
ATOM 849 C CA . LEU A 1 114 ? -15.774 7.706 7.110 1.00 92.12 114 LEU A CA 1
ATOM 850 C C . LEU A 1 114 ? -16.415 8.620 6.063 1.00 92.12 114 LEU A C 1
ATOM 852 O O . LEU A 1 114 ? -17.611 8.491 5.814 1.00 92.12 114 LEU A O 1
ATOM 856 N N . SER A 1 115 ? -15.672 9.532 5.438 1.00 95.38 115 SER A N 1
ATOM 857 C CA . SER A 1 115 ? -16.154 10.294 4.291 1.00 95.38 115 SER A CA 1
ATOM 858 C C . SER A 1 115 ? -16.484 9.389 3.101 1.00 95.38 115 SER A C 1
ATOM 860 O O . SER A 1 115 ? -17.425 9.682 2.363 1.00 95.38 115 SER A O 1
ATOM 862 N N . TYR A 1 116 ? -15.820 8.238 2.971 1.00 96.31 116 TYR A N 1
ATOM 863 C CA . TYR A 1 116 ? -16.066 7.281 1.898 1.00 96.31 116 TYR A CA 1
ATOM 864 C C . TYR A 1 116 ? -17.102 6.215 2.295 1.00 96.31 116 TYR A C 1
ATOM 866 O O . TYR A 1 116 ? -17.236 5.814 3.456 1.00 96.31 116 TYR A O 1
ATOM 874 N N . PHE A 1 117 ? -17.899 5.759 1.328 1.00 97.12 117 PHE A N 1
ATOM 875 C CA . PHE A 1 117 ? -18.888 4.688 1.516 1.00 97.12 117 PHE A CA 1
ATOM 876 C C . PHE A 1 117 ? -19.146 3.912 0.236 1.00 97.12 117 PHE A C 1
ATOM 878 O O . PHE A 1 117 ? -18.937 4.420 -0.859 1.00 97.12 117 PHE A O 1
ATOM 885 N N . ALA A 1 118 ? -19.664 2.694 0.378 1.00 97.88 118 ALA A N 1
ATOM 886 C CA . ALA A 1 118 ? -20.229 1.955 -0.737 1.00 97.88 118 ALA A CA 1
ATOM 887 C C . ALA A 1 118 ? -21.626 2.500 -1.065 1.00 97.88 118 ALA A C 1
ATOM 889 O O . ALA A 1 118 ? -22.472 2.646 -0.177 1.00 97.88 118 ALA A O 1
ATOM 890 N N . LYS A 1 119 ? -21.859 2.815 -2.338 1.00 98.25 119 LYS A N 1
ATOM 891 C CA . LYS A 1 119 ? -23.182 3.134 -2.878 1.00 98.25 119 LYS A CA 1
ATOM 892 C C . LYS A 1 119 ? -23.915 1.849 -3.301 1.00 98.25 119 LYS A C 1
ATOM 894 O O . LYS A 1 119 ? -23.263 0.833 -3.537 1.00 98.25 119 LYS A O 1
ATOM 899 N N . PRO A 1 120 ? -25.254 1.887 -3.463 1.00 97.62 120 PRO A N 1
ATOM 900 C CA . PRO A 1 120 ? -26.030 0.737 -3.943 1.00 97.62 120 PRO A CA 1
ATOM 901 C C . PRO A 1 120 ? -25.629 0.213 -5.333 1.00 97.62 120 PRO A C 1
ATOM 903 O O . PRO A 1 120 ? -25.937 -0.925 -5.662 1.00 97.62 120 PRO A O 1
ATOM 906 N N . ASP A 1 121 ? -24.952 1.028 -6.147 1.00 97.69 121 ASP A N 1
ATOM 907 C CA . ASP A 1 121 ? -24.447 0.676 -7.482 1.00 97.69 121 ASP A CA 1
ATOM 908 C C . ASP A 1 121 ? -23.026 0.071 -7.461 1.00 97.69 121 ASP A C 1
ATOM 910 O O . ASP A 1 121 ? -22.366 0.016 -8.497 1.00 97.69 121 ASP A O 1
ATOM 914 N N . ASN A 1 122 ? -22.530 -0.348 -6.289 1.00 96.81 122 ASN A N 1
ATOM 915 C CA . ASN A 1 122 ? -21.161 -0.832 -6.056 1.00 96.81 122 ASN A CA 1
ATOM 916 C C . ASN A 1 122 ? -20.047 0.178 -6.391 1.00 96.81 122 ASN A C 1
ATOM 918 O O . ASN A 1 122 ? -18.876 -0.190 -6.499 1.00 96.81 122 ASN A O 1
ATOM 922 N N . SER A 1 123 ? -20.367 1.468 -6.510 1.00 98.06 123 SER A N 1
ATOM 923 C CA . SER A 1 123 ? -19.357 2.520 -6.609 1.00 98.06 123 SER A CA 1
ATOM 924 C C . SER A 1 123 ? -18.988 3.088 -5.235 1.00 98.06 123 SER A C 1
ATOM 926 O O . SER A 1 123 ? -19.734 2.980 -4.259 1.00 98.06 123 SER A O 1
ATOM 928 N N . VAL A 1 124 ? -17.826 3.737 -5.149 1.00 98.19 124 VAL A N 1
ATOM 929 C CA . VAL A 1 124 ? -17.426 4.485 -3.951 1.00 98.19 124 VAL A CA 1
ATOM 930 C C . VAL A 1 124 ? -18.061 5.878 -3.994 1.00 98.19 124 VAL A C 1
ATOM 932 O O . VAL A 1 124 ? -17.981 6.599 -4.992 1.00 98.19 124 VAL A O 1
ATOM 935 N N . GLY A 1 125 ? -18.755 6.249 -2.922 1.00 98.19 125 GLY A N 1
ATOM 936 C CA . GLY A 1 125 ? -19.256 7.593 -2.656 1.00 98.19 125 GLY A CA 1
ATOM 937 C C . GLY A 1 125 ? -18.358 8.358 -1.698 1.00 98.19 125 GLY A C 1
ATOM 938 O O . GLY A 1 125 ? -17.552 7.761 -0.989 1.00 98.19 125 GLY A O 1
ATOM 939 N N . PHE A 1 126 ? -18.523 9.679 -1.688 1.00 97.38 126 PHE A N 1
ATOM 940 C CA . PHE A 1 126 ? -17.816 10.601 -0.808 1.00 97.38 126 PHE A CA 1
ATOM 941 C C . PHE A 1 126 ? -18.802 11.618 -0.226 1.00 97.38 126 PHE A C 1
ATOM 943 O O . PHE A 1 126 ? -19.572 12.231 -0.966 1.00 97.38 126 PHE A O 1
ATOM 950 N N . ASP A 1 127 ? -18.783 11.790 1.094 1.00 96.75 127 ASP A N 1
ATOM 951 C CA . ASP A 1 127 ? -19.520 12.829 1.810 1.00 96.75 127 ASP A CA 1
ATOM 952 C C . ASP A 1 127 ? -18.630 13.443 2.907 1.00 96.75 127 ASP A C 1
ATOM 954 O O . ASP A 1 127 ? -18.411 12.822 3.955 1.00 96.75 127 ASP A O 1
ATOM 958 N N . PRO A 1 128 ? -18.153 14.690 2.733 1.00 94.81 128 PRO A N 1
ATOM 959 C CA . PRO A 1 128 ? -17.279 15.339 3.706 1.00 94.81 128 PRO A CA 1
ATOM 960 C C . PRO A 1 128 ? -17.976 15.613 5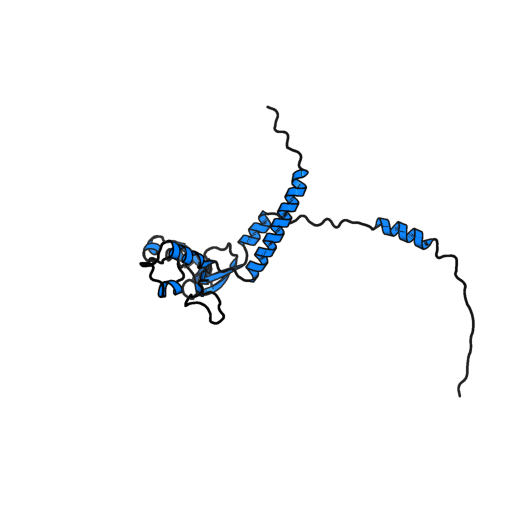.047 1.00 94.81 128 PRO A C 1
ATOM 962 O O . PRO A 1 128 ? -17.308 15.852 6.053 1.00 94.81 128 PRO A O 1
ATOM 965 N N . LYS A 1 129 ? -19.315 15.577 5.116 1.00 95.44 129 LYS A N 1
ATOM 966 C CA . LYS A 1 129 ? -20.035 15.722 6.389 1.00 95.44 129 LYS A CA 1
ATOM 967 C C . LYS A 1 129 ? -19.842 14.502 7.286 1.00 95.44 129 LYS A C 1
ATOM 969 O O . LYS A 1 129 ? -19.847 14.659 8.506 1.00 95.44 129 LYS A O 1
ATOM 974 N N . ARG A 1 130 ? -19.618 13.319 6.703 1.00 93.25 130 ARG A N 1
ATOM 975 C CA . ARG A 1 130 ? -19.339 12.083 7.450 1.00 93.25 130 ARG A CA 1
ATOM 976 C C . ARG A 1 130 ? -17.941 12.086 8.067 1.00 93.25 130 ARG A C 1
ATOM 978 O O . ARG A 1 130 ? -17.776 11.536 9.148 1.00 93.25 130 ARG A O 1
ATOM 985 N N . ALA A 1 131 ? -16.981 12.803 7.475 1.00 87.75 131 ALA A N 1
ATOM 986 C CA . ALA A 1 131 ? -15.642 12.979 8.053 1.00 87.75 131 ALA A CA 1
ATOM 987 C C . ALA A 1 131 ? -15.690 13.581 9.471 1.00 87.75 131 ALA A C 1
ATOM 989 O O . ALA A 1 131 ? -14.933 13.190 10.350 1.00 87.75 131 ALA A O 1
ATOM 990 N N . LYS A 1 132 ? -16.642 14.490 9.736 1.00 87.06 132 LYS A N 1
ATOM 991 C CA . LYS A 1 132 ? -16.817 15.120 11.060 1.00 87.06 132 LYS A CA 1
ATOM 992 C C . LYS A 1 132 ? -17.259 14.145 12.155 1.00 87.06 132 LYS A C 1
ATOM 994 O O . LYS A 1 132 ? -17.196 14.492 13.328 1.00 87.06 132 LYS A O 1
ATOM 999 N N . GLN A 1 133 ? -17.752 12.968 11.775 1.00 85.62 133 GLN A N 1
ATOM 1000 C CA . GLN A 1 133 ? -18.168 11.917 12.703 1.00 85.62 133 GLN A CA 1
ATOM 1001 C C . GLN A 1 133 ? -17.005 10.992 13.067 1.00 85.62 133 GLN A C 1
ATOM 1003 O O . GLN A 1 133 ? -17.144 10.169 13.970 1.00 85.62 133 GLN A O 1
ATOM 1008 N N . GLN A 1 134 ? -15.873 11.101 12.366 1.00 79.06 134 GLN A N 1
ATOM 1009 C CA . GLN A 1 134 ? -14.717 10.274 12.642 1.00 79.06 134 GLN A CA 1
ATOM 1010 C C . GLN A 1 134 ? -14.091 10.734 13.963 1.00 79.06 134 GLN A C 1
ATOM 1012 O O . GLN A 1 134 ? -13.789 11.924 14.115 1.00 79.06 134 GLN A O 1
ATOM 1017 N N . PRO A 1 135 ? -13.900 9.828 14.940 1.00 75.56 135 PRO A N 1
ATOM 1018 C CA . PRO A 1 135 ? -13.079 10.161 16.091 1.00 75.56 135 PRO A CA 1
ATOM 1019 C C . PRO A 1 135 ? -11.712 10.591 15.568 1.00 75.56 135 PRO A C 1
ATOM 1021 O O . PRO A 1 135 ? -11.223 10.015 14.596 1.00 75.56 135 PRO A O 1
ATOM 1024 N N . LYS A 1 136 ? -11.113 11.611 16.187 1.00 68.88 136 LYS A N 1
ATOM 1025 C CA . LYS A 1 136 ? -9.779 12.083 15.817 1.00 68.88 136 LYS A CA 1
ATOM 1026 C C . LYS A 1 136 ? -8.793 10.935 16.040 1.00 68.88 136 LYS A C 1
ATOM 1028 O O . LYS A 1 136 ? -8.317 10.730 17.152 1.00 68.88 136 LYS A O 1
ATOM 1033 N N . GLN A 1 137 ? -8.560 10.146 15.000 1.00 65.25 137 GLN A N 1
ATOM 1034 C CA . GLN A 1 137 ? -7.526 9.135 14.992 1.00 65.25 137 GLN A CA 1
ATOM 1035 C C . GLN A 1 137 ? -6.217 9.889 14.809 1.00 65.25 137 GLN A C 1
ATOM 1037 O O . GLN A 1 137 ? -6.083 10.724 13.918 1.00 65.25 137 GLN A O 1
ATOM 1042 N N . VAL A 1 138 ? -5.291 9.672 15.733 1.00 62.75 138 VAL A N 1
ATOM 1043 C CA . VAL A 1 138 ? -3.893 10.013 15.491 1.00 62.75 138 VAL A CA 1
ATOM 1044 C C . VAL A 1 138 ? -3.429 9.056 14.392 1.00 62.75 138 VAL A C 1
ATOM 1046 O O . VAL A 1 138 ? -3.824 7.891 14.455 1.00 62.75 138 VAL A O 1
ATOM 1049 N N . ASP A 1 139 ? -2.667 9.535 13.401 1.00 72.50 139 ASP A N 1
ATOM 1050 C CA . ASP A 1 139 ? -2.138 8.765 12.253 1.00 72.50 139 ASP A CA 1
ATOM 1051 C C . ASP A 1 139 ? -1.179 7.646 12.720 1.00 72.50 139 ASP A C 1
ATOM 1053 O O . ASP A 1 139 ? 0.039 7.685 12.536 1.00 72.50 139 ASP A O 1
ATOM 1057 N N . LEU A 1 140 ? -1.732 6.672 13.435 1.00 83.81 140 LEU A N 1
ATOM 1058 C CA . LEU A 1 140 ? -1.055 5.647 14.205 1.00 83.81 140 LEU A CA 1
ATOM 1059 C C . LEU A 1 140 ? -1.799 4.325 14.058 1.00 83.81 140 LEU A C 1
ATOM 1061 O O . LEU A 1 140 ? -3.013 4.251 13.873 1.00 83.81 140 LEU A O 1
ATOM 1065 N N . CYS A 1 141 ? -1.045 3.244 14.231 1.00 92.50 141 CYS A N 1
ATOM 1066 C CA . CYS A 1 141 ? -1.597 1.905 14.357 1.00 92.50 141 CYS A CA 1
ATOM 1067 C C . CYS A 1 141 ? -2.655 1.854 15.479 1.00 92.50 141 CYS A C 1
ATOM 1069 O O . CYS A 1 141 ? -2.312 2.166 16.624 1.00 92.50 141 CYS A O 1
ATOM 1071 N N . PRO A 1 142 ? -3.884 1.363 15.214 1.00 92.56 142 PRO A N 1
ATOM 1072 C CA . PRO A 1 142 ? -4.941 1.270 16.221 1.00 92.56 142 PRO A CA 1
ATOM 1073 C C . PRO A 1 142 ? -4.511 0.513 17.479 1.00 92.56 142 PRO A C 1
ATOM 1075 O O . PRO A 1 142 ? -4.835 0.918 18.587 1.00 92.56 142 PRO A O 1
ATOM 1078 N N . LYS A 1 143 ? -3.713 -0.549 17.313 1.00 94.75 143 LYS A N 1
ATOM 1079 C CA . LYS A 1 143 ? -3.210 -1.362 18.426 1.00 94.75 143 LYS A CA 1
ATOM 1080 C C . LYS A 1 143 ? -2.110 -0.680 19.227 1.00 94.75 143 LYS A C 1
ATOM 1082 O O . LYS A 1 143 ? -2.022 -0.889 20.428 1.00 94.75 143 LYS A O 1
ATOM 1087 N N . CYS A 1 144 ? -1.279 0.141 18.591 1.00 93.19 144 CYS A N 1
ATOM 1088 C CA . CYS A 1 144 ? -0.331 0.971 19.329 1.00 93.19 144 CYS A CA 1
ATOM 1089 C C . CYS A 1 144 ? -1.070 2.074 20.093 1.00 93.19 144 CYS A C 1
ATOM 1091 O O . CYS A 1 144 ? -0.736 2.341 21.237 1.00 93.19 144 CYS A O 1
ATOM 1093 N N . ASN A 1 145 ? -2.123 2.650 19.513 1.00 90.31 145 ASN A N 1
ATOM 1094 C CA . ASN A 1 145 ? -2.906 3.702 20.158 1.00 90.31 145 ASN A CA 1
ATOM 1095 C C . ASN A 1 145 ? -3.667 3.229 21.417 1.00 90.31 145 ASN A C 1
ATOM 1097 O O . ASN A 1 145 ? -4.107 4.054 22.205 1.00 90.31 145 ASN A O 1
ATOM 1101 N N . GLU A 1 146 ? -3.818 1.915 21.625 1.00 91.38 146 GLU A N 1
ATOM 1102 C CA . GLU A 1 146 ? -4.361 1.341 22.868 1.00 91.38 146 GLU A CA 1
ATOM 1103 C C . GLU A 1 146 ? -3.368 1.412 24.045 1.00 91.38 146 GLU A C 1
ATOM 1105 O O . GLU A 1 146 ? -3.790 1.366 25.198 1.00 91.38 146 GLU A O 1
ATOM 1110 N N . ILE A 1 147 ? -2.061 1.497 23.769 1.00 91.00 147 ILE A N 1
ATOM 1111 C CA . ILE A 1 147 ? -0.993 1.486 24.788 1.00 91.00 147 ILE A CA 1
ATOM 1112 C C . ILE A 1 147 ? -0.206 2.796 24.862 1.00 91.00 147 ILE A C 1
ATOM 1114 O O . ILE A 1 147 ? 0.516 3.024 25.831 1.00 91.00 147 ILE A O 1
ATOM 1118 N N . LEU A 1 148 ? -0.300 3.626 23.827 1.00 87.62 148 LEU A N 1
ATOM 1119 C CA . LEU A 1 148 ? 0.337 4.932 23.769 1.00 87.62 148 LEU A CA 1
ATOM 1120 C C . LEU A 1 148 ? -0.581 5.982 24.393 1.00 87.62 148 LEU A C 1
ATOM 1122 O O . LEU A 1 148 ? -1.799 5.918 24.240 1.00 87.62 148 LEU A O 1
ATOM 1126 N N . ASP A 1 149 ? 0.018 6.971 25.054 1.00 87.19 149 ASP A N 1
ATOM 1127 C CA . ASP A 1 149 ? -0.672 8.187 25.479 1.00 87.19 149 ASP A CA 1
ATOM 1128 C C . ASP A 1 149 ? -0.150 9.371 24.649 1.00 87.19 149 ASP A C 1
ATOM 1130 O O . ASP A 1 149 ? 0.867 9.976 25.015 1.00 87.19 149 ASP A O 1
ATOM 1134 N N . PRO A 1 150 ? -0.837 9.727 23.542 1.00 81.25 150 PRO A N 1
ATOM 1135 C CA . PRO A 1 150 ? -0.416 10.811 22.659 1.00 81.25 150 PRO A CA 1
ATOM 1136 C C . PRO A 1 150 ? -0.272 12.165 23.362 1.00 81.25 150 PRO A C 1
ATOM 1138 O O . PRO A 1 150 ? 0.430 13.034 22.853 1.00 81.25 150 PRO A O 1
ATOM 1141 N N . ALA A 1 151 ? -0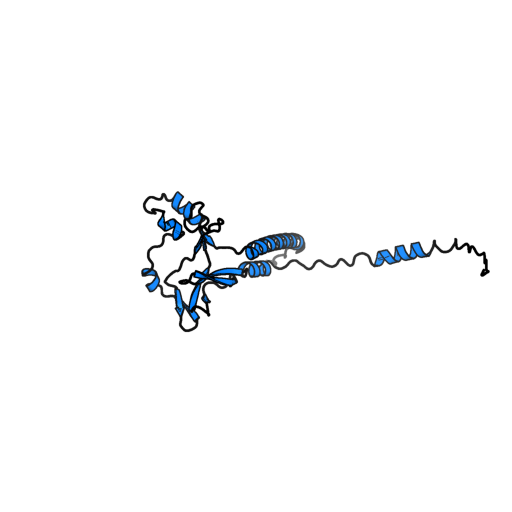.919 12.373 24.517 1.00 85.81 151 ALA A N 1
ATOM 1142 C CA . ALA A 1 151 ? -0.799 13.621 25.271 1.00 85.81 151 ALA A CA 1
ATOM 1143 C C . ALA A 1 151 ? 0.569 13.770 25.958 1.00 85.81 151 ALA A C 1
ATOM 1145 O O . ALA A 1 151 ? 0.973 14.883 26.293 1.00 85.81 151 ALA A O 1
ATOM 1146 N N . THR A 1 152 ? 1.278 12.658 26.159 1.00 89.44 152 THR A N 1
ATOM 1147 C CA . THR A 1 152 ? 2.595 12.618 26.812 1.00 89.44 152 THR A CA 1
ATOM 1148 C C . THR A 1 152 ? 3.751 12.467 25.825 1.00 89.44 152 THR A C 1
ATOM 1150 O O . THR A 1 152 ? 4.911 12.622 26.209 1.00 89.44 152 THR A O 1
ATOM 1153 N N . GLU A 1 153 ? 3.455 12.186 24.554 1.00 88.38 153 GLU A N 1
ATOM 1154 C CA . GLU A 1 153 ? 4.469 12.001 23.523 1.00 88.38 153 GLU A CA 1
ATOM 1155 C C . GLU A 1 153 ? 5.121 13.324 23.113 1.00 88.38 153 GLU A C 1
ATOM 1157 O O . GLU A 1 153 ? 4.478 14.347 22.873 1.00 88.38 153 GLU A O 1
ATOM 1162 N N . THR A 1 154 ? 6.442 13.288 22.967 1.00 91.69 154 THR A N 1
ATOM 1163 C CA . THR A 1 154 ? 7.187 14.363 22.312 1.00 91.69 154 THR A CA 1
ATOM 1164 C C . THR A 1 154 ? 6.947 14.336 20.796 1.00 91.69 154 THR A C 1
ATOM 1166 O O . THR A 1 154 ? 6.712 13.266 20.226 1.00 91.69 154 THR A O 1
ATOM 1169 N N . PRO A 1 155 ? 7.105 15.468 20.083 1.00 90.38 155 PRO A N 1
ATOM 1170 C CA . PRO A 1 155 ? 6.987 15.493 18.623 1.00 90.38 155 PRO A CA 1
ATOM 1171 C C . PRO A 1 155 ? 7.886 14.472 17.906 1.00 90.38 155 PRO A C 1
ATOM 1173 O O . PRO A 1 155 ? 7.478 13.871 16.915 1.00 90.38 155 PRO A O 1
ATOM 1176 N N . THR A 1 156 ? 9.096 14.230 18.423 1.00 92.94 156 THR A N 1
ATOM 1177 C CA . THR A 1 156 ? 10.034 13.241 17.869 1.00 92.94 156 THR A CA 1
ATOM 1178 C C . THR A 1 156 ? 9.501 11.813 17.979 1.00 92.94 156 THR A C 1
ATOM 1180 O O . THR A 1 156 ? 9.641 11.041 17.031 1.00 92.94 156 THR A O 1
ATOM 1183 N N . GLN A 1 157 ? 8.866 11.462 19.103 1.00 90.38 157 GLN A N 1
ATOM 1184 C CA . GLN A 1 157 ? 8.232 10.151 19.280 1.00 90.38 157 GLN A CA 1
ATOM 1185 C C . GLN A 1 157 ? 7.061 9.979 18.313 1.00 90.38 157 GLN A C 1
ATOM 1187 O O . GLN A 1 157 ? 6.997 8.963 17.628 1.00 90.38 157 GLN A O 1
ATOM 1192 N N . GLY A 1 158 ? 6.221 11.007 18.153 1.00 88.00 158 GLY A N 1
ATOM 1193 C CA . GLY A 1 158 ? 5.130 10.983 17.176 1.00 88.00 158 GLY A CA 1
ATOM 1194 C C . GLY A 1 158 ? 5.625 10.743 15.742 1.00 88.00 158 GLY A C 1
ATOM 1195 O O . GLY A 1 158 ? 5.102 9.881 15.034 1.00 88.00 158 GLY A O 1
ATOM 1196 N N . VAL A 1 159 ? 6.701 11.427 15.323 1.00 90.44 159 VAL A N 1
ATOM 1197 C CA . VAL A 1 159 ? 7.334 11.183 14.012 1.00 90.44 159 VAL A CA 1
ATOM 1198 C C . VAL A 1 159 ? 7.851 9.748 13.910 1.00 90.44 159 VAL A C 1
ATOM 1200 O O . VAL A 1 159 ? 7.591 9.078 12.911 1.00 90.44 159 VAL A O 1
ATOM 1203 N N . GLN A 1 160 ? 8.542 9.244 14.932 1.00 90.88 160 GLN A N 1
ATOM 1204 C CA . GLN A 1 160 ? 9.041 7.869 14.940 1.00 90.88 160 GLN A CA 1
ATOM 1205 C C . GLN A 1 160 ? 7.902 6.846 14.818 1.00 90.88 160 GLN A C 1
ATOM 1207 O O . GLN A 1 160 ? 8.017 5.880 14.063 1.00 90.88 160 GLN A O 1
ATOM 1212 N N . HIS A 1 161 ? 6.789 7.071 15.514 1.00 88.88 161 HIS A N 1
ATOM 1213 C CA . HIS A 1 161 ? 5.630 6.188 15.481 1.00 88.88 161 HIS A CA 1
ATOM 1214 C C . HIS A 1 161 ? 4.956 6.177 14.105 1.00 88.88 161 HIS A C 1
ATOM 1216 O O . HIS A 1 161 ? 4.623 5.101 13.600 1.00 88.88 161 HIS A O 1
ATOM 1222 N N . SER A 1 162 ? 4.853 7.337 13.447 1.00 89.12 162 SER A N 1
ATOM 1223 C CA . SER A 1 162 ? 4.321 7.424 12.079 1.00 89.12 162 SER A CA 1
ATOM 1224 C C . SER A 1 162 ? 5.145 6.610 11.069 1.00 89.12 162 SER A C 1
ATOM 1226 O O . SER A 1 162 ? 4.590 5.991 10.166 1.00 89.12 162 SER A O 1
ATOM 1228 N N . GLN A 1 163 ? 6.468 6.503 11.255 1.00 94.00 163 GLN A N 1
ATOM 1229 C CA . GLN A 1 163 ? 7.346 5.739 10.356 1.00 94.00 163 GLN A CA 1
ATOM 1230 C C . GLN A 1 163 ? 7.152 4.218 10.452 1.00 94.00 163 GLN A C 1
ATOM 1232 O O . GLN A 1 163 ? 7.547 3.481 9.538 1.00 94.00 163 GLN A O 1
ATOM 1237 N N . TRP A 1 164 ? 6.565 3.727 11.548 1.00 95.31 164 TRP A N 1
ATOM 1238 C CA . TRP A 1 164 ? 6.263 2.306 11.720 1.00 95.31 164 TRP A CA 1
ATOM 1239 C C . TRP A 1 164 ? 5.034 1.854 10.942 1.00 95.31 164 TRP A C 1
ATOM 1241 O O . TRP A 1 164 ? 4.894 0.652 10.709 1.00 95.31 164 TRP A O 1
ATOM 1251 N N . VAL A 1 165 ? 4.153 2.775 10.556 1.00 95.38 165 VAL A N 1
ATOM 1252 C CA . VAL A 1 165 ? 2.981 2.483 9.734 1.00 95.38 165 VAL A CA 1
ATOM 1253 C C . VAL A 1 165 ? 3.349 2.706 8.274 1.00 95.38 165 VAL A C 1
ATOM 1255 O O . VAL A 1 165 ? 3.736 3.794 7.865 1.00 95.38 165 VAL A O 1
ATOM 1258 N N . GLN A 1 166 ? 3.270 1.649 7.473 1.00 95.94 166 GLN A N 1
ATOM 1259 C CA . GLN A 1 166 ? 3.592 1.702 6.046 1.00 95.94 166 GLN A CA 1
ATOM 1260 C C . GLN A 1 166 ? 2.551 0.920 5.258 1.00 95.94 166 GLN A C 1
ATOM 1262 O O . GLN A 1 166 ? 1.957 -0.018 5.784 1.00 95.94 166 GLN A O 1
ATOM 1267 N N . ALA A 1 167 ? 2.368 1.241 3.977 1.00 96.50 167 ALA A N 1
ATOM 1268 C CA . ALA A 1 167 ? 1.587 0.383 3.094 1.00 96.50 167 ALA A CA 1
ATOM 1269 C C . ALA A 1 167 ? 2.165 -1.041 3.102 1.00 96.50 167 ALA A C 1
ATOM 1271 O O . ALA A 1 167 ? 3.371 -1.237 2.921 1.00 96.50 167 ALA A O 1
ATOM 1272 N N . TYR A 1 168 ? 1.310 -2.041 3.305 1.00 97.88 168 TYR A N 1
ATOM 1273 C CA . TYR A 1 168 ? 1.732 -3.429 3.209 1.00 97.88 168 TYR A CA 1
ATOM 1274 C C . TYR A 1 168 ? 2.076 -3.758 1.753 1.00 97.88 168 TYR A C 1
ATOM 1276 O O . TYR A 1 168 ? 1.330 -3.440 0.822 1.00 97.88 168 TYR A O 1
ATOM 1284 N N . VAL A 1 169 ? 3.230 -4.393 1.559 1.00 97.81 169 VAL A N 1
ATOM 1285 C CA . VAL A 1 169 ? 3.710 -4.836 0.250 1.00 97.81 169 VAL A CA 1
ATOM 1286 C C . VAL A 1 169 ? 3.730 -6.353 0.262 1.00 97.81 169 VAL A C 1
ATOM 1288 O O . VAL A 1 169 ? 4.418 -6.954 1.087 1.00 97.81 169 VAL A O 1
ATOM 1291 N N . LEU A 1 170 ? 2.977 -6.950 -0.659 1.00 98.19 170 LEU A N 1
ATOM 1292 C CA . LEU A 1 170 ? 2.957 -8.394 -0.858 1.00 98.19 170 LEU A CA 1
ATOM 1293 C C . LEU A 1 170 ? 4.364 -8.903 -1.234 1.00 98.19 170 LEU A C 1
ATOM 1295 O O . LEU A 1 170 ? 5.059 -8.217 -1.997 1.00 98.19 170 LEU A O 1
ATOM 1299 N N . PRO A 1 171 ? 4.806 -10.074 -0.734 1.00 97.25 171 PRO A N 1
ATOM 1300 C CA . PRO A 1 171 ? 6.136 -10.612 -1.030 1.00 97.25 171 PRO A CA 1
ATOM 1301 C C . PRO A 1 171 ? 6.444 -10.714 -2.532 1.00 97.25 171 PRO A C 1
ATOM 1303 O O . PRO A 1 171 ? 7.525 -10.326 -2.977 1.00 97.25 171 PRO A O 1
ATOM 1306 N N . GLU A 1 172 ? 5.480 -11.164 -3.332 1.00 97.94 172 GLU A N 1
ATOM 1307 C CA . GLU A 1 172 ? 5.593 -11.271 -4.786 1.00 97.94 172 GLU A CA 1
ATOM 1308 C C . GLU A 1 172 ? 5.732 -9.901 -5.465 1.00 97.94 172 GLU A C 1
ATOM 1310 O O . GLU A 1 172 ? 6.549 -9.732 -6.373 1.00 97.94 172 GLU A O 1
ATOM 1315 N N . SER A 1 173 ? 5.009 -8.890 -4.979 1.00 98.31 173 SER A N 1
ATOM 1316 C CA . SER A 1 173 ? 5.103 -7.517 -5.482 1.00 98.31 173 SER A CA 1
ATOM 1317 C C . SER A 1 173 ? 6.435 -6.874 -5.118 1.00 98.31 173 SER A C 1
ATOM 1319 O O . SER A 1 173 ? 7.007 -6.147 -5.931 1.00 98.31 173 SER A O 1
ATOM 1321 N N . LEU A 1 174 ? 6.979 -7.169 -3.934 1.00 98.06 174 LEU A N 1
ATOM 1322 C CA . LEU A 1 174 ? 8.320 -6.735 -3.547 1.00 98.06 174 LEU A CA 1
ATOM 1323 C C . LEU A 1 174 ? 9.378 -7.337 -4.481 1.00 98.06 174 LEU A C 1
ATOM 1325 O O . LEU A 1 174 ? 10.194 -6.598 -5.039 1.00 98.06 174 LEU A O 1
ATOM 1329 N N . ALA A 1 175 ? 9.329 -8.653 -4.701 1.00 98.44 175 ALA A N 1
ATOM 1330 C CA . ALA A 1 175 ? 10.245 -9.345 -5.605 1.00 98.44 175 ALA A CA 1
ATOM 1331 C C . ALA A 1 175 ? 10.150 -8.789 -7.036 1.00 98.44 175 ALA A C 1
ATOM 1333 O O . ALA A 1 175 ? 11.168 -8.500 -7.676 1.00 98.44 175 ALA A O 1
ATOM 1334 N N . ARG A 1 176 ? 8.929 -8.551 -7.535 1.00 98.38 176 ARG A N 1
ATOM 1335 C CA . ARG A 1 176 ? 8.747 -7.973 -8.868 1.00 98.38 176 ARG A CA 1
ATOM 1336 C C . ARG A 1 176 ? 9.229 -6.527 -8.942 1.00 98.38 176 ARG A C 1
ATOM 1338 O O . ARG A 1 176 ? 9.892 -6.181 -9.915 1.00 98.38 176 ARG A O 1
ATOM 1345 N N . SER A 1 177 ? 8.993 -5.703 -7.921 1.00 98.38 177 SER A N 1
ATOM 1346 C CA . SER A 1 177 ? 9.509 -4.327 -7.877 1.00 98.38 177 SER A CA 1
ATOM 1347 C C . SER A 1 177 ? 11.036 -4.286 -7.990 1.00 98.38 177 SER A C 1
ATOM 1349 O O . SER A 1 177 ? 11.564 -3.466 -8.736 1.00 98.38 177 SER A O 1
ATOM 1351 N N . GLN A 1 178 ? 11.752 -5.191 -7.318 1.00 98.31 178 GLN A N 1
ATOM 1352 C CA . GLN A 1 178 ? 13.216 -5.280 -7.418 1.00 98.31 178 GLN A CA 1
ATOM 1353 C C . GLN A 1 178 ? 13.678 -5.650 -8.838 1.00 98.31 178 GLN A C 1
ATOM 1355 O O . GLN A 1 178 ? 14.666 -5.112 -9.347 1.00 98.31 178 GLN A O 1
ATOM 1360 N N . SER A 1 179 ? 12.939 -6.541 -9.505 1.00 98.19 179 SER A N 1
ATOM 1361 C CA . SER A 1 179 ? 13.168 -6.886 -10.911 1.00 98.19 179 SER A CA 1
ATOM 1362 C C . SER A 1 179 ? 12.946 -5.676 -11.833 1.00 98.19 179 SER A C 1
ATOM 1364 O O . SER A 1 179 ? 13.794 -5.386 -12.681 1.00 98.19 179 SER A O 1
ATOM 1366 N N . LEU A 1 180 ? 11.877 -4.903 -11.606 1.00 98.31 180 LEU A N 1
ATOM 1367 C CA . LEU A 1 180 ? 11.595 -3.661 -12.333 1.00 98.31 180 LEU A CA 1
ATOM 1368 C C . LEU A 1 180 ? 12.681 -2.595 -12.112 1.00 98.31 180 LEU A C 1
ATOM 1370 O O . LEU A 1 180 ? 13.055 -1.907 -13.059 1.00 98.31 180 LEU A O 1
ATOM 1374 N N . ASP A 1 181 ? 13.259 -2.497 -10.912 1.00 98.31 181 ASP A N 1
ATOM 1375 C CA . ASP A 1 181 ? 14.394 -1.602 -10.634 1.00 98.31 181 ASP A CA 1
ATOM 1376 C C . ASP A 1 181 ? 15.658 -2.009 -11.410 1.00 98.31 181 ASP A C 1
ATOM 1378 O O . ASP A 1 181 ? 16.439 -1.166 -11.865 1.00 98.31 181 ASP A O 1
ATOM 1382 N N . ALA A 1 182 ? 15.891 -3.311 -11.592 1.00 97.75 182 ALA A N 1
ATOM 1383 C CA . ALA A 1 182 ? 16.971 -3.800 -12.446 1.00 97.75 182 ALA A CA 1
ATOM 1384 C C . ALA A 1 182 ? 16.708 -3.507 -13.934 1.00 97.75 182 ALA A C 1
ATOM 1386 O O . ALA A 1 182 ? 17.625 -3.100 -14.649 1.00 97.75 182 ALA A O 1
ATOM 1387 N N . GLU A 1 183 ? 15.467 -3.668 -14.400 1.00 97.31 183 GLU A N 1
ATOM 1388 C CA . GLU A 1 183 ? 15.059 -3.302 -15.762 1.00 97.31 183 GLU A CA 1
ATOM 1389 C C . GLU A 1 183 ? 15.220 -1.803 -16.033 1.00 97.31 183 GLU A C 1
ATOM 1391 O O . GLU A 1 183 ? 15.799 -1.426 -17.052 1.00 97.31 183 GLU A O 1
ATOM 1396 N N . LEU A 1 184 ? 14.789 -0.949 -15.100 1.00 97.50 184 LEU A N 1
ATOM 1397 C CA . LEU A 1 184 ? 14.916 0.501 -15.223 1.00 97.50 184 LEU A CA 1
ATOM 1398 C C . LEU A 1 184 ? 16.384 0.926 -15.312 1.00 97.50 184 LEU A C 1
ATOM 1400 O O . LEU A 1 184 ? 16.734 1.754 -16.151 1.00 97.50 184 LEU A O 1
ATOM 1404 N N . ARG A 1 185 ? 17.266 0.317 -14.508 1.00 96.94 185 ARG A N 1
ATOM 1405 C CA . ARG A 1 185 ? 18.716 0.551 -14.599 1.00 96.94 185 ARG A CA 1
ATOM 1406 C C . ARG A 1 185 ? 19.272 0.176 -15.972 1.00 96.94 185 ARG A C 1
ATOM 1408 O O . ARG A 1 185 ? 20.000 0.972 -16.558 1.00 96.94 185 ARG A O 1
ATOM 1415 N N . ARG A 1 186 ? 18.892 -0.987 -16.521 1.00 95.94 186 ARG A N 1
ATOM 1416 C CA . ARG A 1 186 ? 19.287 -1.385 -17.887 1.00 95.94 186 ARG A CA 1
ATOM 1417 C C . ARG A 1 186 ? 18.790 -0.390 -18.932 1.00 95.94 186 ARG A C 1
ATOM 1419 O O . ARG A 1 186 ? 19.547 -0.033 -19.831 1.00 95.94 186 ARG A O 1
ATOM 1426 N N . ARG A 1 187 ? 17.551 0.091 -18.792 1.00 95.19 187 ARG A N 1
ATOM 1427 C CA . ARG A 1 187 ? 16.978 1.095 -19.691 1.00 95.19 187 ARG A CA 1
ATOM 1428 C C . ARG A 1 187 ? 17.748 2.417 -19.648 1.00 95.19 187 ARG A C 1
ATOM 1430 O O . ARG A 1 187 ? 18.079 2.944 -20.701 1.00 95.19 187 ARG A O 1
ATOM 1437 N N . VAL A 1 188 ? 18.102 2.909 -18.461 1.00 95.00 188 VAL A N 1
ATOM 1438 C CA . VAL A 1 188 ? 18.913 4.132 -18.306 1.00 95.00 188 VAL A CA 1
ATOM 1439 C C . VAL A 1 188 ? 20.289 3.981 -18.962 1.00 95.00 188 VAL A C 1
ATOM 1441 O O . VAL A 1 188 ? 20.751 4.904 -19.632 1.00 95.00 188 VAL A O 1
ATOM 1444 N N . THR A 1 189 ? 20.941 2.824 -18.810 1.00 94.56 189 THR A N 1
ATOM 1445 C CA . THR A 1 189 ? 22.220 2.549 -19.486 1.00 94.56 189 THR A CA 1
ATOM 1446 C C . THR A 1 189 ? 22.064 2.541 -21.005 1.00 94.56 189 THR A C 1
ATOM 1448 O O . THR A 1 189 ? 22.872 3.159 -21.697 1.00 94.56 189 THR A O 1
ATOM 1451 N N . PHE A 1 190 ? 21.014 1.895 -21.517 1.00 93.50 190 PHE A N 1
ATOM 1452 C CA . PHE A 1 190 ? 20.704 1.876 -22.944 1.00 93.50 190 PHE A CA 1
ATOM 1453 C C . PHE A 1 190 ? 20.478 3.292 -23.487 1.00 93.50 190 PHE A C 1
ATOM 1455 O O . PHE A 1 190 ? 21.135 3.680 -24.451 1.00 93.50 190 PHE A O 1
ATOM 1462 N N . ASP A 1 191 ? 19.622 4.086 -22.836 1.00 91.56 191 ASP A N 1
ATOM 1463 C CA . ASP A 1 191 ? 19.327 5.462 -23.251 1.00 91.56 191 ASP A CA 1
ATOM 1464 C C . ASP A 1 191 ? 20.611 6.308 -23.280 1.00 91.56 191 ASP A C 1
ATOM 1466 O O . ASP A 1 191 ? 20.848 7.023 -24.247 1.00 91.56 191 ASP A O 1
ATOM 1470 N N . ARG A 1 192 ? 21.499 6.169 -22.283 1.00 92.88 192 ARG A N 1
ATOM 1471 C CA . ARG A 1 192 ? 22.789 6.880 -22.246 1.00 92.88 192 ARG A CA 1
ATOM 1472 C C . ARG A 1 192 ? 23.705 6.514 -23.419 1.00 92.88 192 ARG A C 1
ATOM 1474 O O . ARG A 1 192 ? 24.334 7.400 -23.986 1.00 92.88 192 ARG A O 1
ATOM 1481 N N . GLN A 1 193 ? 23.803 5.231 -23.767 1.00 91.62 193 GLN A N 1
ATOM 1482 C CA . GLN A 1 193 ? 24.651 4.763 -24.872 1.00 91.62 193 GLN A CA 1
ATOM 1483 C C . GLN A 1 193 ? 24.145 5.245 -26.239 1.00 91.62 193 GLN A C 1
ATOM 1485 O O . GLN A 1 193 ? 24.950 5.522 -27.124 1.00 91.62 193 GLN A O 1
ATOM 1490 N N . HIS A 1 194 ? 22.826 5.382 -26.396 1.00 88.62 194 HIS A N 1
ATOM 1491 C CA . HIS A 1 194 ? 22.201 5.748 -27.669 1.00 88.62 194 HIS A CA 1
ATOM 1492 C C . HIS A 1 194 ? 21.925 7.258 -27.795 1.00 88.62 194 HIS A C 1
ATOM 1494 O O . HIS A 1 194 ? 21.917 7.780 -28.904 1.00 88.62 194 HIS A O 1
ATOM 1500 N N . GLN A 1 195 ? 21.793 8.004 -26.691 1.00 81.69 195 GLN A N 1
ATOM 1501 C CA . GLN A 1 195 ? 21.713 9.474 -26.716 1.00 81.69 195 GLN A CA 1
ATOM 1502 C C . GLN A 1 195 ? 23.019 10.135 -27.171 1.00 81.69 195 GLN A C 1
ATOM 1504 O O . GLN A 1 195 ? 22.975 11.198 -27.781 1.00 81.69 195 GLN A O 1
ATOM 1509 N N . MET A 1 196 ? 24.180 9.507 -26.949 1.00 59.03 196 MET A N 1
ATOM 1510 C CA . MET A 1 196 ? 25.446 10.000 -27.515 1.00 59.03 196 MET A CA 1
ATOM 1511 C C . MET A 1 196 ? 25.488 9.921 -29.052 1.00 59.03 196 MET A C 1
ATOM 1513 O O . MET A 1 196 ? 26.378 10.509 -29.660 1.00 59.03 196 MET A O 1
ATOM 1517 N N . GLN A 1 197 ? 24.548 9.209 -29.685 1.00 58.47 197 GLN A N 1
ATOM 1518 C CA . GLN A 1 197 ? 24.488 9.054 -31.141 1.00 58.47 197 GLN A CA 1
ATOM 1519 C C . GLN A 1 197 ? 23.525 10.041 -31.814 1.00 58.47 197 GLN A C 1
ATOM 1521 O O . GLN A 1 197 ? 23.625 10.257 -33.021 1.00 58.47 197 GLN A O 1
ATOM 1526 N N . THR A 1 198 ? 22.614 10.676 -31.068 1.00 53.47 198 THR A N 1
ATOM 1527 C CA . THR A 1 198 ? 21.730 11.708 -31.622 1.00 53.47 198 THR A CA 1
ATOM 1528 C C . THR A 1 198 ? 22.468 13.042 -31.645 1.00 53.47 198 THR A C 1
ATOM 1530 O O . THR A 1 198 ? 22.668 13.677 -30.611 1.00 53.47 198 THR A O 1
ATOM 1533 N N . THR A 1 199 ? 22.917 13.434 -32.836 1.00 54.62 199 THR A N 1
ATOM 1534 C CA . THR A 1 199 ? 23.616 14.692 -33.125 1.00 54.62 199 THR A CA 1
ATOM 1535 C C . THR A 1 199 ? 22.821 15.883 -32.574 1.00 54.62 199 THR A C 1
ATOM 1537 O O . THR A 1 199 ? 21.592 15.869 -32.674 1.00 54.62 199 THR A O 1
ATOM 1540 N N . PRO A 1 200 ? 23.469 16.921 -32.009 1.00 59.84 200 PRO A N 1
ATOM 1541 C CA . PRO A 1 200 ? 22.764 18.120 -31.573 1.00 59.84 200 PRO A CA 1
ATOM 1542 C C . PRO A 1 200 ? 21.946 18.683 -32.734 1.00 59.84 200 PRO A C 1
ATOM 1544 O O . PRO A 1 200 ? 22.485 18.978 -33.804 1.00 59.84 200 PRO A O 1
ATOM 1547 N N . VAL A 1 201 ? 20.636 18.809 -32.521 1.00 68.38 201 VAL A N 1
ATOM 1548 C CA . VAL A 1 201 ? 19.744 19.508 -33.443 1.00 68.38 201 VAL A CA 1
ATOM 1549 C C . VAL A 1 201 ? 20.260 20.941 -33.518 1.00 68.38 201 VAL A C 1
ATOM 1551 O O . VAL A 1 201 ? 20.170 21.680 -32.537 1.00 68.38 201 VAL A O 1
ATOM 1554 N N . LYS A 1 202 ? 20.865 21.320 -34.652 1.00 68.88 202 LYS A N 1
ATOM 1555 C CA . LYS A 1 202 ? 21.158 22.727 -34.934 1.00 68.88 202 LYS A CA 1
ATOM 1556 C C . LYS A 1 202 ? 19.834 23.473 -34.813 1.00 68.88 202 LYS A C 1
ATOM 1558 O O . LYS A 1 202 ? 18.890 23.154 -35.534 1.00 68.88 202 LYS A O 1
ATOM 1563 N N . GLY A 1 203 ? 19.768 24.403 -33.863 1.00 76.06 203 GLY A N 1
ATOM 1564 C CA . GLY A 1 203 ? 18.621 25.287 -33.712 1.00 76.06 203 GLY A CA 1
ATOM 1565 C C . GLY A 1 203 ? 18.325 26.018 -35.027 1.00 76.06 203 GLY A C 1
ATOM 1566 O O . GLY A 1 203 ? 19.225 26.144 -35.868 1.00 76.06 203 GLY A O 1
ATOM 1567 N N . PRO A 1 204 ? 17.072 26.451 -35.236 1.00 65.06 204 PRO A N 1
ATOM 1568 C CA . PRO A 1 204 ? 16.718 27.209 -36.426 1.00 65.06 204 PRO A CA 1
ATOM 1569 C C . PRO A 1 204 ? 17.592 28.473 -36.515 1.00 65.06 204 PRO A C 1
ATOM 1571 O O . PRO A 1 204 ? 17.872 29.073 -35.475 1.00 65.06 204 PRO A O 1
ATOM 1574 N N . PRO A 1 205 ? 18.063 28.847 -37.718 1.00 70.88 205 PRO A N 1
ATOM 1575 C CA . PRO A 1 205 ? 18.789 30.098 -37.901 1.00 70.88 205 PRO A CA 1
ATOM 1576 C C . PRO A 1 205 ? 17.879 31.281 -37.541 1.00 70.88 205 PRO A C 1
ATOM 1578 O O . PRO A 1 205 ? 16.707 31.282 -37.927 1.00 70.88 205 PRO A O 1
ATOM 1581 N N . GLU A 1 206 ? 18.429 32.228 -36.775 1.00 72.00 206 GLU A N 1
ATOM 1582 C CA . GLU A 1 206 ? 17.815 33.528 -36.451 1.00 72.00 206 GLU A CA 1
ATOM 1583 C C . GLU A 1 206 ? 17.638 34.413 -37.691 1.00 72.00 206 GLU A C 1
ATOM 1585 O O . GLU A 1 206 ? 18.511 34.359 -38.593 1.00 72.00 206 GLU A O 1
#

Secondary structure (DSSP, 8-state):
---------------SSSHHHHHHHHHHHTSSS-----PPPPPPHHHHHHHHHHSEEEEEETTT--EEEEETT--SEEETTTTEEEEEPEEE--TT-TT--TTSPPEEE----TTEEE-TTSPEEE-HHHHTTS----SS-HHHHTT--TTT--HHHHHHHHHHEEE---HHHHHHHHHHHHHHHHHHHHHHHHHTTS---PPPP-